Protein AF-A0A9Y6JI93-F1 (afdb_monomer)

Foldseek 3Di:
DDDDDDCVVVVVVVVVVVVVVPPDLPAKDKAALVLVVPADEDAALQVPQFDADPLVRDTDRDGDDPSVPQADPNNIHIWGQDVLQVRRTYDDDFFKDKDKDKDFPQLQCLQQVHHPVNLVVLQVQLVCFQQVVDPDDPCCVSSVQSQVQHGPPPPDPHGRMDMDMDMAWFDQARSDTGSNHHNNPSVVNRRVRRNVITHHPDDDDDDPLVSPPDPVVSVVSVVVVVVVCVVSDDDPDPCPPAPPDDDVQADRNRRGNYPPDDDDDDDDPDDDDDDDDPPDDDDD

Sequence (284 aa):
MLSFSTPTALYLSLLLLFLLCLSPALSCQTGTQSQCMSAPFVPGYDLAGEGFDVVTLKRKGAYVIDVKTYLTPRKTCTLCTNPHKGGQLQKVDLGGQFRRVTSTRTCLSSLNHLTSSQVHDCLSLGVKVGLGNVNLGPSFNLCASVLNNQGVSVMYASGLHGHYSEVVGGRGWTGEFSLTRNDSLGYQNWLKTLIDQPDVVCYSLRPLYELVQTSARNKGLKAAIEQYLKDNSISRSNTQSYCSSSGPNLDSNCCPKEIQKGTLRITMIQASGLKGDFLDKTDG

Mean predicted aligned error: 15.34 Å

Radius of gyration: 30.46 Å; Cα contacts (8 Å, |Δi|>4): 315; chains: 1; bounding box: 58×49×113 Å

Solvent-accessible surface area (backbone atoms only — not comparable to full-atom values): 17546 Å² total; per-residue (Å²): 134,85,82,76,78,67,71,61,62,62,50,50,50,52,50,48,53,51,48,61,70,55,55,66,83,67,57,58,43,81,33,52,50,69,53,51,72,67,40,58,78,36,62,60,54,71,60,54,42,45,39,69,39,82,89,79,74,41,76,66,89,42,72,81,44,82,62,82,74,61,61,46,100,84,43,31,27,72,35,23,45,34,75,88,60,86,52,42,57,28,46,84,92,65,28,60,39,78,50,74,51,74,50,67,43,61,54,62,31,46,62,63,77,39,51,74,63,57,51,50,52,36,51,55,49,16,51,36,19,8,60,56,77,42,81,92,57,89,73,45,73,82,30,44,43,68,51,70,31,50,59,95,79,60,91,56,104,59,50,39,53,53,73,51,55,44,61,40,40,41,54,91,51,74,64,77,66,45,40,80,43,73,39,26,65,46,57,58,54,19,59,63,34,25,75,74,34,24,24,84,65,76,84,84,88,74,68,75,38,78,76,42,84,51,65,71,60,19,53,52,46,44,52,51,52,56,48,53,53,58,77,68,52,82,80,79,73,83,71,73,75,68,55,82,71,77,52,97,50,47,48,87,84,62,28,56,69,57,82,98,74,78,87,84,83,84,75,90,87,81,88,80,91,88,79,84,69,95,84,63,86,87,87,132

Structure (mmCIF, N/CA/C/O backbone):
data_AF-A0A9Y6JI93-F1
#
_entry.id   AF-A0A9Y6JI93-F1
#
loop_
_atom_site.group_PDB
_atom_site.id
_atom_site.type_symbol
_atom_site.label_atom_id
_atom_site.label_alt_id
_atom_site.label_comp_id
_atom_site.label_asym_id
_atom_site.label_entity_id
_atom_site.label_seq_id
_atom_site.pdbx_PDB_ins_code
_atom_site.Cartn_x
_atom_site.Cartn_y
_atom_site.Cartn_z
_atom_site.occupancy
_atom_site.B_iso_or_equiv
_atom_site.auth_seq_id
_atom_site.auth_comp_id
_atom_site.auth_asym_id
_atom_site.auth_atom_id
_atom_site.pdbx_PDB_model_num
ATOM 1 N N . MET A 1 1 ? 37.159 -17.566 10.470 1.00 33.47 1 MET A N 1
ATOM 2 C CA . MET A 1 1 ? 36.352 -17.193 11.651 1.00 33.47 1 MET A CA 1
ATOM 3 C C . MET A 1 1 ? 35.358 -16.138 11.201 1.00 33.47 1 MET A C 1
ATOM 5 O O . MET A 1 1 ? 35.752 -15.005 10.975 1.00 33.47 1 MET A O 1
ATOM 9 N N . LEU A 1 2 ? 34.115 -16.537 10.932 1.00 26.06 2 LEU A N 1
ATOM 10 C CA . LEU A 1 2 ? 33.050 -15.611 10.546 1.00 26.06 2 LEU A CA 1
ATOM 11 C C . LEU A 1 2 ? 32.497 -14.999 11.834 1.00 26.06 2 LEU A C 1
ATOM 13 O O . LEU A 1 2 ? 31.906 -15.708 12.647 1.00 26.06 2 LEU A O 1
ATOM 17 N N . SER A 1 3 ? 32.753 -13.712 12.061 1.00 29.25 3 SER A N 1
ATOM 18 C CA . SER A 1 3 ? 32.155 -12.984 13.175 1.00 29.25 3 SER A CA 1
ATOM 19 C C . SER A 1 3 ? 30.673 -12.777 12.874 1.00 29.25 3 SER A C 1
ATOM 21 O O . SER A 1 3 ? 30.311 -11.950 12.037 1.00 29.25 3 SER A O 1
ATOM 23 N N . PHE A 1 4 ? 29.815 -13.538 13.544 1.00 34.94 4 PHE A N 1
ATOM 24 C CA . PHE A 1 4 ? 28.393 -13.237 13.613 1.00 34.94 4 PHE A CA 1
ATOM 25 C C . PHE A 1 4 ? 28.224 -11.918 14.371 1.00 34.94 4 PHE A C 1
ATOM 27 O O . PHE A 1 4 ? 28.390 -11.861 15.590 1.00 34.94 4 PHE A O 1
ATOM 34 N N . SER A 1 5 ? 27.939 -10.845 13.633 1.00 40.53 5 SER A N 1
ATOM 35 C CA . SER A 1 5 ? 27.476 -9.585 14.202 1.00 40.53 5 SER A CA 1
ATOM 36 C C . SER A 1 5 ? 26.241 -9.857 15.063 1.00 40.53 5 SER A C 1
ATOM 38 O O . SER A 1 5 ? 25.320 -10.572 14.673 1.00 40.53 5 SER A O 1
ATOM 40 N N . THR A 1 6 ? 26.285 -9.339 16.279 1.00 45.56 6 THR A N 1
ATOM 41 C CA . THR A 1 6 ? 25.415 -9.676 17.402 1.00 45.56 6 THR A CA 1
ATOM 42 C C . THR A 1 6 ? 23.918 -9.448 17.117 1.00 45.56 6 THR A C 1
ATOM 44 O O . THR A 1 6 ? 23.553 -8.412 16.558 1.00 45.56 6 THR A O 1
ATOM 47 N N . PRO A 1 7 ? 23.012 -10.325 17.598 1.00 54.94 7 PRO A N 1
ATOM 48 C CA . PRO A 1 7 ? 21.551 -10.169 17.472 1.00 54.94 7 PRO A CA 1
ATOM 49 C C . PRO A 1 7 ? 20.977 -8.987 18.280 1.00 54.94 7 PRO A C 1
ATOM 51 O O . PRO A 1 7 ? 19.782 -8.702 18.228 1.00 54.94 7 PRO A O 1
ATOM 54 N N . THR A 1 8 ? 21.826 -8.272 19.017 1.00 54.22 8 THR A N 1
ATOM 55 C CA . THR A 1 8 ? 21.467 -7.148 19.886 1.00 54.22 8 THR A CA 1
ATOM 56 C C . THR A 1 8 ? 20.912 -5.953 19.117 1.00 54.22 8 THR A C 1
ATOM 58 O O . THR A 1 8 ? 20.003 -5.305 19.619 1.00 54.22 8 THR A O 1
ATOM 61 N N . ALA A 1 9 ? 21.383 -5.686 17.893 1.00 54.84 9 ALA A N 1
ATOM 62 C CA . ALA A 1 9 ? 20.900 -4.563 17.082 1.00 54.84 9 ALA A CA 1
ATOM 63 C C . ALA A 1 9 ? 19.473 -4.787 16.548 1.00 54.84 9 ALA A C 1
ATOM 65 O O . ALA A 1 9 ? 18.676 -3.854 16.515 1.00 54.84 9 ALA A O 1
ATOM 66 N N . LEU A 1 10 ? 19.138 -6.032 16.186 1.00 55.38 10 LEU A N 1
ATOM 67 C CA . LEU A 1 10 ? 17.787 -6.447 15.783 1.00 55.38 10 LEU A CA 1
ATOM 68 C C . LEU A 1 10 ? 16.815 -6.442 16.965 1.00 55.38 10 LEU A C 1
ATOM 70 O O . LEU A 1 10 ? 15.655 -6.070 16.816 1.00 55.38 10 LEU A O 1
ATOM 74 N N . TYR A 1 11 ? 17.292 -6.826 18.150 1.00 56.91 11 TYR A N 1
ATOM 75 C CA . TYR A 1 11 ? 16.484 -6.775 19.363 1.00 56.91 11 TYR A CA 1
ATOM 76 C C . TYR A 1 11 ? 16.252 -5.332 19.816 1.00 56.91 11 TYR A C 1
ATOM 78 O O . TYR A 1 11 ? 15.122 -4.982 20.125 1.00 56.91 11 TYR A O 1
ATOM 86 N N . LEU A 1 12 ? 17.280 -4.470 19.785 1.00 57.16 12 LEU A N 1
ATOM 87 C CA . LEU A 1 12 ? 17.134 -3.041 20.079 1.00 57.16 12 LEU A CA 1
ATOM 88 C C . LEU A 1 12 ? 16.217 -2.340 19.079 1.00 57.16 12 LEU A C 1
ATOM 90 O O . LEU A 1 12 ? 15.464 -1.473 19.499 1.00 57.16 12 LEU A O 1
ATOM 94 N N . SER A 1 13 ? 16.258 -2.692 17.789 1.00 59.78 13 SER A N 1
ATOM 95 C CA . SER A 1 13 ? 15.383 -2.088 16.778 1.00 59.78 13 SER A CA 1
ATOM 96 C C . SER A 1 13 ? 13.932 -2.556 16.904 1.00 59.78 13 SER A C 1
ATOM 98 O O . SER A 1 13 ? 13.032 -1.726 16.793 1.00 59.78 13 SER A O 1
ATOM 100 N N . LEU A 1 14 ? 13.682 -3.836 17.223 1.00 55.00 14 LEU A N 1
ATOM 101 C CA . LEU A 1 14 ? 12.342 -4.318 17.585 1.00 55.00 14 LEU A CA 1
ATOM 102 C C . LEU A 1 14 ? 11.839 -3.677 18.883 1.00 55.00 14 LEU A C 1
ATOM 104 O O . LEU A 1 14 ? 10.674 -3.296 18.957 1.00 55.00 14 LEU A O 1
ATOM 108 N N . LEU A 1 15 ? 12.707 -3.537 19.890 1.00 54.12 15 LEU A N 1
ATOM 109 C CA . LEU A 1 15 ? 12.379 -2.878 21.151 1.00 54.12 15 LEU A CA 1
ATOM 110 C C . LEU A 1 15 ? 12.096 -1.390 20.920 1.00 54.12 15 LEU A C 1
ATOM 112 O O . LEU A 1 15 ? 11.148 -0.880 21.498 1.00 54.12 15 LEU A O 1
ATOM 116 N N . LEU A 1 16 ? 12.847 -0.714 20.039 1.00 53.56 16 LEU A N 1
ATOM 117 C CA . LEU A 1 16 ? 12.580 0.664 19.620 1.00 53.56 16 LEU A CA 1
ATOM 118 C C . LEU A 1 16 ? 11.257 0.776 18.858 1.00 53.56 16 LEU A C 1
ATOM 120 O O . LEU A 1 16 ? 10.521 1.711 19.123 1.00 53.56 16 LEU A O 1
ATOM 124 N N . LEU A 1 17 ? 10.919 -0.153 17.952 1.00 51.28 17 LEU A N 1
ATOM 125 C CA . LEU A 1 17 ? 9.615 -0.174 17.268 1.00 51.28 17 LEU A CA 1
ATOM 126 C C . LEU A 1 17 ? 8.457 -0.397 18.251 1.00 51.28 17 LEU A C 1
ATOM 128 O O . LEU A 1 17 ? 7.408 0.233 18.126 1.00 51.28 17 LEU A O 1
ATOM 132 N N . PHE A 1 18 ? 8.653 -1.273 19.240 1.00 47.97 18 PHE A N 1
ATOM 133 C CA . PHE A 1 18 ? 7.689 -1.515 20.310 1.00 47.97 18 PHE A CA 1
ATOM 134 C C . PHE A 1 18 ? 7.568 -0.285 21.224 1.00 47.97 18 PHE A C 1
ATOM 136 O O . PHE A 1 18 ? 6.459 0.133 21.530 1.00 47.97 18 PHE A O 1
ATOM 143 N N . LEU A 1 19 ? 8.686 0.361 21.573 1.00 47.97 19 LEU A N 1
ATOM 144 C CA . LEU A 1 19 ? 8.751 1.613 22.338 1.00 47.97 19 LEU A CA 1
ATOM 145 C C . LEU A 1 19 ? 8.168 2.812 21.570 1.00 47.97 19 LEU A C 1
ATOM 147 O O . LEU A 1 19 ? 7.550 3.672 22.184 1.00 47.97 19 LEU A O 1
ATOM 151 N N . LEU A 1 20 ? 8.294 2.846 20.241 1.00 48.94 20 LEU A N 1
ATOM 152 C CA . LEU A 1 20 ? 7.647 3.822 19.357 1.00 48.94 20 LEU A CA 1
ATOM 153 C C . LEU A 1 20 ? 6.129 3.583 19.282 1.00 48.94 20 LEU A C 1
ATOM 155 O O . LEU A 1 20 ? 5.377 4.550 19.203 1.00 48.94 20 LEU A O 1
ATOM 159 N N . CYS A 1 21 ? 5.664 2.330 19.391 1.00 46.22 21 CYS A N 1
ATOM 160 C CA . CYS A 1 21 ? 4.242 2.009 19.605 1.00 46.22 21 CYS A CA 1
ATOM 161 C C . CYS A 1 21 ? 3.766 2.281 21.044 1.00 46.22 21 CYS A C 1
ATOM 163 O O . CYS A 1 21 ? 2.572 2.431 21.268 1.00 46.22 21 CYS A O 1
ATOM 165 N N . LEU A 1 22 ? 4.687 2.344 22.006 1.00 45.50 22 LEU A N 1
ATOM 166 C CA . LEU A 1 22 ? 4.472 2.767 23.396 1.00 45.50 22 LEU A CA 1
ATOM 167 C C . LEU A 1 22 ? 4.746 4.264 23.589 1.00 45.50 22 LEU A C 1
ATOM 169 O O . LEU A 1 22 ? 4.874 4.724 24.728 1.00 45.50 22 LEU A O 1
ATOM 173 N N . SER A 1 23 ? 4.797 5.031 22.490 1.00 45.19 23 SER A N 1
ATOM 174 C CA . SER A 1 23 ? 4.627 6.475 22.576 1.00 45.19 23 SER A CA 1
ATOM 175 C C . SER A 1 23 ? 3.355 6.728 23.376 1.00 45.19 23 SER A C 1
ATOM 177 O O . SER A 1 23 ? 2.346 6.047 23.209 1.00 45.19 23 SER A O 1
ATOM 179 N N . PRO A 1 24 ? 3.466 7.601 24.358 1.00 43.97 24 PRO A N 1
ATOM 180 C CA . PRO A 1 24 ? 2.842 7.398 25.638 1.00 43.97 24 PRO A CA 1
ATOM 181 C C . PRO A 1 24 ? 1.321 7.456 25.561 1.00 43.97 24 PRO A C 1
ATOM 183 O O . PRO A 1 24 ? 0.760 8.336 24.916 1.00 43.97 24 PRO A O 1
ATOM 186 N N . ALA A 1 25 ? 0.681 6.666 26.417 1.00 48.19 25 ALA A N 1
ATOM 187 C CA . ALA A 1 25 ? -0.578 7.027 27.060 1.00 48.19 25 ALA A CA 1
ATOM 188 C C . ALA A 1 25 ? -0.429 8.330 27.897 1.00 48.19 25 ALA A C 1
ATOM 190 O O . ALA A 1 25 ? -0.783 8.379 29.078 1.00 48.19 25 ALA A O 1
ATOM 191 N N . LEU A 1 26 ? 0.179 9.381 27.335 1.00 51.34 26 LEU A N 1
ATOM 192 C CA . LEU A 1 26 ? 0.402 10.660 27.983 1.00 51.34 26 LEU A CA 1
ATOM 193 C C . LEU A 1 26 ? -0.965 11.333 28.027 1.00 51.34 26 LEU A C 1
ATOM 195 O O . LEU A 1 26 ? -1.528 11.709 27.004 1.00 51.34 26 LEU A O 1
ATOM 199 N N . SER A 1 27 ? -1.470 11.446 29.256 1.00 63.59 27 SER A N 1
ATOM 200 C CA . SER A 1 27 ? -2.724 12.094 29.647 1.00 63.59 27 SER A CA 1
ATOM 201 C C . SER A 1 27 ? -3.992 11.234 29.600 1.00 63.59 27 SER A C 1
ATOM 203 O O . SER A 1 27 ? -5.087 11.782 29.491 1.00 63.59 27 SER A O 1
ATOM 205 N N . CYS A 1 28 ? -3.885 9.912 29.768 1.00 69.56 28 CYS A N 1
ATOM 206 C CA . CYS A 1 28 ? -5.039 9.110 30.185 1.00 69.56 28 CYS A CA 1
ATOM 207 C C . CYS A 1 28 ? -5.282 9.235 31.701 1.00 69.56 28 CYS A C 1
ATOM 209 O O . CYS A 1 28 ? -4.382 9.022 32.508 1.00 69.56 28 CYS A O 1
ATOM 211 N N . GLN A 1 29 ? -6.510 9.558 32.096 1.00 77.75 29 GLN A N 1
ATOM 212 C CA . GLN A 1 29 ? -6.957 9.748 33.473 1.00 77.75 29 GLN A CA 1
ATOM 213 C C . GLN A 1 29 ? -8.273 9.011 33.740 1.00 77.75 29 GLN A C 1
ATOM 215 O O . GLN A 1 29 ? -9.012 8.662 32.818 1.00 77.75 29 GLN A O 1
ATOM 220 N N . THR A 1 30 ? -8.586 8.779 35.015 1.00 81.44 30 THR A N 1
ATOM 221 C CA . THR A 1 30 ? -9.889 8.221 35.407 1.00 81.44 30 THR A CA 1
ATOM 222 C C . THR A 1 30 ? -10.921 9.345 35.476 1.00 81.44 30 THR A C 1
ATOM 224 O O . THR A 1 30 ? -10.789 10.251 36.293 1.00 81.44 30 THR A O 1
ATOM 227 N N . GLY A 1 31 ? -11.942 9.289 34.623 1.00 79.31 31 GLY A N 1
ATOM 228 C CA . GLY A 1 31 ? -13.058 10.232 34.604 1.00 79.31 31 GLY A CA 1
ATOM 229 C C . GLY A 1 31 ? -14.184 9.850 35.567 1.00 79.31 31 GLY A C 1
ATOM 230 O O . GLY A 1 31 ? -14.421 8.669 35.848 1.00 79.31 31 GLY A O 1
ATOM 231 N N . THR A 1 32 ? -14.911 10.857 36.050 1.00 86.50 32 THR A N 1
ATOM 232 C CA . THR A 1 32 ? -16.164 10.681 36.799 1.00 86.50 32 THR A CA 1
ATOM 233 C C . THR A 1 32 ? -17.302 10.244 35.876 1.00 86.50 32 THR A C 1
ATOM 235 O O . THR A 1 32 ? -17.221 10.400 34.658 1.00 86.50 32 THR A O 1
ATOM 238 N N . GLN A 1 33 ? -18.409 9.746 36.436 1.00 85.38 33 GLN A N 1
ATOM 239 C CA . GLN A 1 33 ? -19.557 9.307 35.636 1.00 85.38 33 GLN A CA 1
ATOM 240 C C . GLN A 1 33 ? -20.056 10.394 34.667 1.00 85.38 33 GLN A C 1
ATOM 242 O O . GLN A 1 33 ? -20.305 10.101 33.501 1.00 85.38 33 GLN A O 1
ATOM 247 N N . SER A 1 34 ? -20.161 11.652 35.109 1.00 84.56 34 SER A N 1
ATOM 248 C CA . SER A 1 34 ? -20.614 12.760 34.256 1.00 84.56 34 SER A CA 1
ATOM 249 C C . SER A 1 34 ? -19.633 13.054 33.119 1.00 84.56 34 SER A C 1
ATOM 251 O O . SER A 1 34 ? -20.054 13.240 31.978 1.00 84.56 34 SER A O 1
ATOM 253 N N . GLN A 1 35 ? -18.328 13.016 33.396 1.00 81.31 35 GLN A N 1
ATOM 254 C CA . GLN A 1 35 ? -17.290 13.160 32.373 1.00 81.31 35 GLN A CA 1
ATOM 255 C C . GLN A 1 35 ? -17.333 12.001 31.369 1.00 81.31 35 GLN A C 1
ATOM 257 O O . GLN A 1 35 ? -17.215 12.222 30.170 1.00 81.31 35 GLN A O 1
ATOM 262 N N . CYS A 1 36 ? -17.571 10.777 31.837 1.00 75.12 36 CYS A N 1
ATOM 263 C CA . CYS A 1 36 ? -17.655 9.582 30.999 1.00 75.12 36 CYS A CA 1
ATOM 264 C C . CYS A 1 36 ? -18.869 9.561 30.067 1.00 75.12 36 CYS A C 1
ATOM 266 O O . CYS A 1 36 ? -18.763 9.022 28.963 1.00 75.12 36 CYS A O 1
ATOM 268 N N . MET A 1 37 ? -19.995 10.124 30.518 1.00 77.94 37 MET A N 1
ATOM 269 C CA . MET A 1 37 ? -21.228 10.276 29.735 1.00 77.94 37 MET A CA 1
ATOM 270 C C . MET A 1 37 ? -21.140 11.436 28.734 1.00 77.94 37 MET A C 1
ATOM 272 O O . MET A 1 37 ? -21.749 11.365 27.674 1.00 77.94 37 MET A O 1
ATOM 276 N N . SER A 1 38 ? -20.392 12.492 29.070 1.00 80.25 38 SER A N 1
ATOM 277 C CA . SER A 1 38 ? -20.191 13.668 28.211 1.00 80.25 38 SER A CA 1
ATOM 278 C C . SER A 1 38 ? -19.114 13.447 27.143 1.00 80.25 38 SER A C 1
ATOM 280 O O . SER A 1 38 ? -19.236 13.930 26.018 1.00 80.25 38 SER A O 1
ATOM 282 N N . ALA A 1 39 ? -18.057 12.696 27.469 1.00 71.12 39 ALA A N 1
ATOM 283 C CA . ALA A 1 39 ? -16.971 12.422 26.541 1.00 71.12 39 ALA A CA 1
ATOM 284 C C . ALA A 1 39 ? -17.458 11.531 25.383 1.00 71.12 39 ALA A C 1
ATOM 286 O O . ALA A 1 39 ? -17.854 10.379 25.632 1.00 71.12 39 ALA A O 1
ATOM 287 N N . PRO A 1 40 ? -17.399 12.014 24.126 1.00 66.56 40 PRO A N 1
ATOM 288 C CA . PRO A 1 40 ? -17.799 11.215 22.983 1.00 66.56 40 PRO A CA 1
ATOM 289 C C . PRO A 1 40 ? -16.907 9.977 22.890 1.00 66.56 40 PRO A C 1
ATOM 291 O O . PRO A 1 40 ? -15.725 10.001 23.252 1.00 66.56 40 PRO A O 1
ATOM 294 N N . PHE A 1 41 ? -17.469 8.876 22.397 1.00 60.09 41 PHE A N 1
ATOM 295 C CA . PHE A 1 41 ? -16.617 7.808 21.900 1.00 60.09 41 PHE A CA 1
ATOM 296 C C . PHE A 1 41 ? -15.752 8.364 20.775 1.00 60.09 41 PHE A C 1
ATOM 298 O O . PHE A 1 41 ? -16.200 9.203 19.989 1.00 60.09 41 PHE A O 1
ATOM 305 N N . VAL A 1 42 ? -14.509 7.905 20.703 1.00 56.59 42 VAL A N 1
ATOM 306 C CA . VAL A 1 42 ? -13.708 8.195 19.522 1.00 56.59 42 VAL A CA 1
ATOM 307 C C . VAL A 1 42 ? -14.371 7.597 18.286 1.00 56.59 42 VAL A C 1
ATOM 309 O O . VAL A 1 42 ? -14.977 6.524 18.379 1.00 56.59 42 VAL A O 1
ATOM 312 N N . PRO A 1 43 ? -14.272 8.247 17.121 1.00 54.69 43 PRO A N 1
ATOM 313 C CA . PRO A 1 43 ? -14.702 7.606 15.887 1.00 54.69 43 PRO A CA 1
ATOM 314 C C . PRO A 1 43 ? -13.915 6.296 15.693 1.00 54.69 43 PRO A C 1
ATOM 316 O O . PRO A 1 43 ? -12.698 6.315 15.784 1.00 54.69 43 PRO A O 1
ATOM 319 N N . GLY A 1 44 ? -14.581 5.158 15.481 1.00 55.53 44 GLY A N 1
ATOM 320 C CA . GLY A 1 44 ? -13.916 3.848 15.371 1.00 55.53 44 GLY A CA 1
ATOM 321 C C . GLY A 1 44 ? -13.672 3.110 16.698 1.00 55.53 44 GLY A C 1
ATOM 322 O O . GLY A 1 44 ? -12.948 2.118 16.724 1.00 55.53 44 GLY A O 1
ATOM 323 N N . TYR A 1 45 ? -14.270 3.552 17.812 1.00 57.94 45 TYR A N 1
ATOM 324 C CA . TYR A 1 45 ? -14.207 2.845 19.106 1.00 57.94 45 TYR A CA 1
ATOM 325 C C . TYR A 1 45 ? -14.727 1.397 19.059 1.00 57.94 45 TYR A C 1
ATOM 327 O O . TYR A 1 45 ? -14.351 0.570 19.887 1.00 57.94 45 TYR A O 1
ATOM 335 N N . ASP A 1 46 ? -15.610 1.104 18.108 1.00 60.34 46 ASP A N 1
ATOM 336 C CA . ASP A 1 46 ? -16.198 -0.204 17.865 1.00 60.34 46 ASP A CA 1
ATOM 337 C C . ASP A 1 46 ? -15.237 -1.165 17.158 1.00 60.34 46 ASP A C 1
ATOM 339 O O . ASP A 1 46 ? -15.467 -2.366 17.169 1.00 60.34 46 ASP A O 1
ATOM 343 N N . LEU A 1 47 ? -14.123 -0.675 16.608 1.00 62.03 47 LEU A N 1
ATOM 344 C CA . LEU A 1 47 ? -13.136 -1.491 15.894 1.00 62.03 47 LEU A CA 1
ATOM 345 C C . LEU A 1 47 ? -12.327 -2.404 16.829 1.00 62.03 47 LEU A C 1
ATOM 347 O O . LEU A 1 47 ? -11.777 -3.416 16.389 1.00 62.03 47 LEU A O 1
ATOM 351 N N . ALA A 1 48 ? -12.249 -2.076 18.121 1.00 61.81 48 ALA A N 1
ATOM 352 C CA . ALA A 1 48 ? -11.691 -2.976 19.119 1.00 61.81 48 ALA A CA 1
ATOM 353 C C . ALA A 1 48 ? -12.659 -4.146 19.359 1.00 61.81 48 ALA A C 1
ATOM 355 O O . ALA A 1 48 ? -13.838 -3.956 19.637 1.00 61.81 48 ALA A O 1
ATOM 356 N N . GLY A 1 49 ? -12.157 -5.378 19.252 1.00 66.62 49 GLY A N 1
ATOM 357 C CA . GLY A 1 49 ? -12.989 -6.576 19.393 1.00 66.62 49 GLY A CA 1
ATOM 358 C C . GLY A 1 49 ? -13.635 -7.072 18.104 1.00 66.62 49 GLY A C 1
ATOM 359 O O . GLY A 1 49 ? -14.316 -8.096 18.148 1.00 66.62 49 GLY A O 1
ATOM 360 N N . GLU A 1 50 ? -13.410 -6.404 16.972 1.00 79.62 50 GLU A N 1
ATOM 361 C CA . GLU A 1 50 ? -13.787 -6.924 15.661 1.00 79.62 50 GLU A CA 1
ATOM 362 C C . GLU A 1 50 ? -12.908 -8.128 15.278 1.00 79.62 50 GLU A C 1
ATOM 364 O O . GLU A 1 50 ? -11.683 -8.109 15.416 1.00 79.62 50 GLU A O 1
ATOM 369 N N . GLY A 1 51 ? -13.527 -9.198 14.782 1.00 80.31 51 GLY A N 1
ATOM 370 C CA . GLY A 1 51 ? -12.833 -10.376 14.283 1.00 80.31 51 GLY A CA 1
ATOM 371 C C . GLY A 1 51 ? -12.010 -10.058 13.035 1.00 80.31 51 GLY A C 1
ATOM 372 O O . GLY A 1 51 ? -12.485 -9.392 12.116 1.00 80.31 51 GLY A O 1
ATOM 373 N N . PHE A 1 52 ? -10.791 -10.588 12.974 1.00 83.31 52 PHE A N 1
ATOM 374 C CA . PHE A 1 52 ? -9.864 -10.399 11.860 1.00 83.31 52 PHE A CA 1
ATOM 375 C C . PHE A 1 52 ? -9.407 -11.750 11.309 1.00 83.31 52 PHE A C 1
ATOM 377 O O . PHE A 1 52 ? -9.051 -12.655 12.063 1.00 83.31 52 PHE A O 1
ATOM 384 N N . ASP A 1 53 ? -9.404 -11.883 9.988 1.00 86.19 53 ASP A N 1
ATOM 385 C CA . ASP A 1 53 ? -8.911 -13.061 9.288 1.00 86.19 53 ASP A CA 1
ATOM 386 C C . ASP A 1 53 ? -7.472 -12.848 8.829 1.00 86.19 53 ASP A C 1
ATOM 388 O O . ASP A 1 53 ? -7.209 -12.104 7.886 1.00 86.19 53 ASP A O 1
ATOM 392 N N . VAL A 1 54 ? -6.536 -13.533 9.480 1.00 84.31 54 VAL A N 1
ATOM 393 C CA . VAL A 1 54 ? -5.102 -13.424 9.180 1.00 84.31 54 VAL A CA 1
ATOM 394 C C . VAL A 1 54 ? -4.707 -14.032 7.833 1.00 84.31 54 VAL A C 1
ATOM 396 O O . VAL A 1 54 ? -3.663 -13.667 7.304 1.00 84.31 54 VAL A O 1
ATOM 399 N N . VAL A 1 55 ? -5.520 -14.926 7.260 1.00 83.62 55 VAL A N 1
ATOM 400 C CA . VAL A 1 55 ? -5.245 -15.530 5.945 1.00 83.62 55 VAL A CA 1
ATOM 401 C C . VAL A 1 55 ? -5.547 -14.531 4.835 1.00 83.62 55 VAL A C 1
ATOM 403 O O . VAL A 1 55 ? -4.769 -14.373 3.899 1.00 83.62 55 VAL A O 1
ATOM 406 N N . THR A 1 56 ? -6.681 -13.838 4.944 1.00 81.62 56 THR A N 1
ATOM 407 C CA . THR A 1 56 ? -7.133 -12.880 3.924 1.00 81.62 56 THR A CA 1
ATOM 408 C C . THR A 1 56 ? -6.724 -11.439 4.223 1.00 81.62 56 THR A C 1
ATOM 410 O O . THR A 1 56 ? -6.888 -10.580 3.359 1.00 81.62 56 THR A O 1
ATOM 413 N N . LEU A 1 57 ? -6.190 -11.181 5.423 1.00 73.88 57 LEU A N 1
ATOM 414 C CA . LEU A 1 57 ? -5.884 -9.855 5.969 1.00 73.88 57 LEU A CA 1
ATOM 415 C C . LEU A 1 57 ? -7.100 -8.917 5.961 1.00 73.88 57 LEU A C 1
ATOM 417 O O . LEU A 1 57 ? -6.978 -7.720 5.710 1.00 73.88 57 LEU A O 1
ATOM 421 N N . LYS A 1 58 ? -8.290 -9.471 6.219 1.00 78.12 58 LYS A N 1
ATOM 422 C CA . LYS A 1 58 ? -9.557 -8.733 6.208 1.00 78.12 58 LYS A CA 1
ATOM 423 C C . LYS A 1 58 ? -10.281 -8.837 7.539 1.00 78.12 58 LYS A C 1
ATOM 425 O O . LYS A 1 58 ? -10.309 -9.885 8.185 1.00 78.12 58 LYS A O 1
ATOM 430 N N . ARG A 1 59 ? -10.947 -7.746 7.899 1.00 77.31 59 ARG A N 1
ATOM 431 C CA . ARG A 1 59 ? -11.916 -7.698 8.993 1.00 77.31 59 ARG A CA 1
ATOM 432 C C . ARG A 1 59 ? -13.156 -8.535 8.645 1.00 77.31 59 ARG A C 1
ATOM 434 O O . ARG A 1 59 ? -13.545 -8.619 7.480 1.00 77.31 59 ARG A O 1
ATOM 441 N N . LYS A 1 60 ? -13.758 -9.183 9.645 1.00 83.81 60 LYS A N 1
ATOM 442 C CA . LYS A 1 60 ? -14.926 -10.068 9.491 1.00 83.81 60 LYS A CA 1
ATOM 443 C C . LYS A 1 60 ? -16.265 -9.386 9.795 1.00 83.81 60 LYS A C 1
ATOM 445 O O . LYS A 1 60 ? -17.291 -10.007 9.537 1.00 83.81 60 LYS A O 1
ATOM 450 N N . GLY A 1 61 ? -16.287 -8.171 10.357 1.00 76.94 61 GLY A N 1
ATOM 451 C CA . GLY A 1 61 ? -17.531 -7.487 10.741 1.00 76.94 61 GLY A CA 1
ATOM 452 C C . GLY A 1 61 ? -18.301 -8.157 11.889 1.00 76.94 61 GLY A C 1
ATOM 453 O O . GLY A 1 61 ? -19.486 -7.893 12.074 1.00 76.94 61 GLY A O 1
ATOM 454 N N . ALA A 1 62 ? -17.653 -9.051 12.645 1.00 79.00 62 ALA A N 1
ATOM 455 C CA . ALA A 1 62 ? -18.226 -9.731 13.805 1.00 79.00 62 ALA A CA 1
ATOM 456 C C . ALA A 1 62 ? -17.469 -9.313 15.069 1.00 79.00 62 ALA A C 1
ATOM 458 O O . ALA A 1 62 ? -16.248 -9.441 15.111 1.00 79.00 62 ALA A O 1
ATOM 459 N N . TYR A 1 63 ? -18.176 -8.846 16.097 1.00 77.44 63 TYR A N 1
ATOM 460 C CA . TYR A 1 63 ? -17.569 -8.296 17.312 1.00 77.44 63 TYR A CA 1
ATOM 461 C C . TYR A 1 63 ? -17.664 -9.300 18.460 1.00 77.44 63 TYR A C 1
ATOM 463 O O . TYR A 1 63 ? -18.755 -9.727 18.833 1.00 77.44 63 TYR A O 1
ATOM 471 N N . VAL A 1 64 ? -16.514 -9.696 19.001 1.00 71.56 64 VAL A N 1
ATOM 472 C CA . VAL A 1 64 ? -16.392 -10.744 20.032 1.00 71.56 64 VAL A CA 1
ATOM 473 C C . VAL A 1 64 ? -16.035 -10.191 21.413 1.00 71.56 64 VAL A C 1
ATOM 475 O O . VAL A 1 64 ? -16.043 -10.936 22.390 1.00 71.56 64 VAL A O 1
ATOM 478 N N . ILE A 1 65 ? -15.750 -8.889 21.505 1.00 67.62 65 ILE A N 1
ATOM 479 C CA . ILE A 1 65 ? -15.512 -8.167 22.759 1.00 67.62 65 ILE A CA 1
ATOM 480 C C . ILE A 1 65 ? -16.549 -7.050 22.863 1.00 67.62 65 ILE A C 1
ATOM 482 O O . ILE A 1 65 ? -16.737 -6.280 21.922 1.00 67.62 65 ILE A O 1
ATOM 486 N N . ASP A 1 66 ? -17.216 -6.958 24.013 1.00 65.56 66 ASP A N 1
ATOM 487 C CA . ASP A 1 66 ? -18.111 -5.842 24.302 1.00 65.56 66 ASP A CA 1
ATOM 488 C C . ASP A 1 66 ? -17.304 -4.584 24.647 1.00 65.56 66 ASP A C 1
ATOM 490 O O . ASP A 1 66 ? -16.793 -4.427 25.755 1.00 65.56 66 ASP A O 1
ATOM 494 N N . VAL A 1 67 ? -17.210 -3.679 23.676 1.00 64.38 67 VAL A N 1
ATOM 495 C CA . VAL A 1 67 ? -16.588 -2.354 23.822 1.00 64.38 67 VAL A CA 1
ATOM 496 C C . VAL A 1 67 ? -17.598 -1.246 24.127 1.00 64.38 67 VAL A C 1
ATOM 498 O O . VAL A 1 67 ? -17.224 -0.085 24.293 1.00 64.38 67 VAL A O 1
ATOM 501 N N . LYS A 1 68 ? -18.890 -1.586 24.230 1.00 62.91 68 LYS A N 1
ATOM 502 C CA . LYS A 1 68 ? -19.962 -0.646 24.585 1.00 62.91 68 LYS A CA 1
ATOM 503 C C . LYS A 1 68 ? -20.114 -0.499 26.097 1.00 62.91 68 LYS A C 1
ATOM 505 O O . LYS A 1 68 ? -20.640 0.516 26.546 1.00 62.91 68 LYS A O 1
ATOM 510 N N . THR A 1 69 ? -19.613 -1.446 26.889 1.00 67.56 69 THR A N 1
ATOM 511 C CA . THR A 1 69 ? -19.565 -1.339 28.354 1.00 67.56 69 THR A CA 1
ATOM 512 C C . THR A 1 69 ? -18.296 -0.603 28.803 1.00 67.56 69 THR A C 1
ATOM 514 O O . THR A 1 69 ? -17.270 -1.204 29.102 1.00 67.56 69 THR A O 1
ATOM 517 N N . TYR A 1 70 ? -18.359 0.732 28.843 1.00 61.12 70 TYR A N 1
ATOM 518 C CA . TYR A 1 70 ? -17.216 1.607 29.174 1.00 61.12 70 TYR A CA 1
ATOM 519 C C . TYR A 1 70 ? -17.172 2.075 30.636 1.00 61.12 70 TYR A C 1
ATOM 521 O O . TYR A 1 70 ? -16.202 2.715 31.048 1.00 61.12 70 TYR A O 1
ATOM 529 N N . LEU A 1 71 ? -18.228 1.817 31.411 1.00 69.56 71 LEU A N 1
ATOM 530 C CA . LEU A 1 71 ? -18.289 2.172 32.826 1.00 69.56 71 LEU A CA 1
ATOM 531 C C . LEU A 1 71 ? -17.818 0.996 33.680 1.00 69.56 71 LEU A C 1
ATOM 533 O O . LEU A 1 71 ? -18.298 -0.126 33.540 1.00 69.56 71 LEU A O 1
ATOM 537 N N . THR A 1 72 ? -16.917 1.272 34.619 1.00 71.44 72 THR A N 1
ATOM 538 C CA . THR A 1 72 ? -16.575 0.323 35.683 1.00 71.44 72 THR A CA 1
ATOM 539 C C . THR A 1 72 ? -17.770 0.128 36.631 1.00 71.44 72 THR A C 1
ATOM 541 O O . THR A 1 72 ? -18.661 0.982 36.684 1.00 71.44 72 THR A O 1
ATOM 544 N N . PRO A 1 73 ? -17.776 -0.912 37.488 1.00 80.81 73 PRO A N 1
ATOM 545 C CA . PRO A 1 73 ? -18.777 -1.045 38.554 1.00 80.81 73 PRO A CA 1
ATOM 546 C C . PRO A 1 73 ? -18.852 0.172 39.496 1.00 80.81 73 PRO A C 1
ATOM 548 O O . PRO A 1 73 ? -19.878 0.410 40.127 1.00 80.81 73 PRO A O 1
ATOM 551 N N . ARG A 1 74 ? -17.780 0.979 39.566 1.00 83.00 74 ARG A N 1
ATOM 552 C CA . ARG A 1 74 ? -17.711 2.240 40.327 1.00 83.00 74 ARG A CA 1
ATOM 553 C C . ARG A 1 74 ? -18.219 3.457 39.542 1.00 83.00 74 ARG A C 1
ATOM 555 O O . ARG A 1 74 ? -18.104 4.577 40.028 1.00 83.00 74 ARG A O 1
ATOM 562 N N . LYS A 1 75 ? -18.779 3.248 38.345 1.00 82.38 75 LYS A N 1
ATOM 563 C CA . LYS A 1 75 ? -19.285 4.282 37.427 1.00 82.38 75 LYS A CA 1
ATOM 564 C C . LYS A 1 75 ? -18.210 5.266 36.938 1.00 82.38 75 LYS A C 1
ATOM 566 O O . LYS A 1 75 ? -18.508 6.424 36.665 1.00 82.38 75 LYS A O 1
ATOM 571 N N . THR A 1 76 ? -16.968 4.807 36.813 1.00 81.50 76 THR A N 1
ATOM 572 C CA . THR A 1 76 ? -15.840 5.578 36.252 1.00 81.50 76 THR A CA 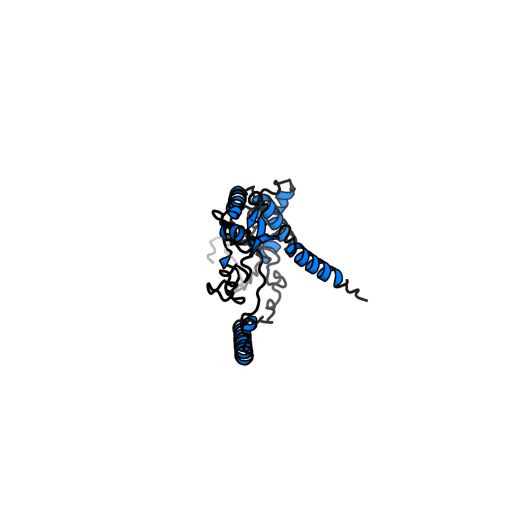1
ATOM 573 C C . THR A 1 76 ? -15.407 5.011 34.897 1.00 81.50 76 THR A C 1
ATOM 575 O O . THR A 1 76 ? -15.813 3.906 34.542 1.00 81.50 76 THR A O 1
ATOM 578 N N . CYS A 1 77 ? -14.585 5.735 34.136 1.00 74.31 77 CYS A N 1
ATOM 579 C CA . CYS A 1 77 ? -13.997 5.273 32.870 1.00 74.31 77 CYS A CA 1
ATOM 580 C C . CYS A 1 77 ? -12.598 5.874 32.661 1.00 74.31 77 CYS A C 1
ATOM 582 O O . CYS A 1 77 ? -12.223 6.818 33.355 1.00 74.31 77 CYS A O 1
ATOM 584 N N . THR A 1 78 ? -11.840 5.367 31.690 1.00 72.19 78 THR A N 1
ATOM 585 C CA . THR A 1 78 ? -10.557 5.959 31.276 1.00 72.19 78 THR A CA 1
ATOM 586 C C . THR A 1 78 ? -10.780 6.973 30.154 1.00 72.19 78 THR A C 1
ATOM 588 O O . THR A 1 78 ? -11.441 6.664 29.166 1.00 72.19 78 THR A O 1
ATOM 591 N N . LEU A 1 79 ? -10.229 8.177 30.305 1.00 72.25 79 LEU A N 1
ATOM 592 C CA . LEU A 1 79 ? -10.290 9.280 29.344 1.00 72.25 79 LEU A CA 1
ATOM 593 C C . LEU A 1 79 ? -8.875 9.761 29.032 1.00 72.25 79 LEU A C 1
ATOM 595 O O . LEU A 1 79 ? -8.134 10.052 29.956 1.00 72.25 79 LEU A O 1
ATOM 599 N N . CYS A 1 80 ? -8.522 9.893 27.766 1.00 70.62 80 CYS A N 1
ATOM 600 C CA . CYS A 1 80 ? -7.211 10.293 27.263 1.00 70.62 80 CYS A CA 1
ATOM 601 C C . CYS A 1 80 ? -7.294 11.628 26.528 1.00 70.62 80 CYS A C 1
ATOM 603 O O . CYS A 1 80 ? -8.181 11.840 25.712 1.00 70.62 80 CYS A O 1
ATOM 605 N N . THR A 1 81 ? -6.391 12.557 26.801 1.00 70.06 81 THR A N 1
ATOM 606 C CA . THR A 1 81 ? -6.352 13.835 26.077 1.00 70.06 81 THR A CA 1
ATOM 607 C C . THR A 1 81 ? -5.895 13.613 24.635 1.00 70.06 81 THR A C 1
ATOM 609 O O . THR A 1 81 ? -4.816 13.074 24.434 1.00 70.06 81 THR A O 1
ATOM 612 N N . ASN A 1 82 ? -6.671 14.058 23.639 1.00 64.75 82 ASN A N 1
ATOM 613 C CA . ASN A 1 82 ? -6.270 14.058 22.230 1.00 64.75 82 ASN A CA 1
ATOM 614 C C . ASN A 1 82 ? -5.628 15.414 21.850 1.00 64.75 82 ASN A C 1
ATOM 616 O O . ASN A 1 82 ? -6.349 16.407 21.678 1.00 64.75 82 ASN A O 1
ATOM 620 N N . PRO A 1 83 ? -4.296 15.487 21.655 1.00 65.62 83 PRO A N 1
ATOM 621 C CA . PRO A 1 83 ? -3.608 16.727 21.287 1.00 65.62 83 PRO A CA 1
ATOM 622 C C . PRO A 1 83 ? -3.993 17.238 19.891 1.00 65.62 83 PRO A C 1
ATOM 624 O O . PRO A 1 83 ? -3.973 18.440 19.642 1.00 65.62 83 PRO A O 1
ATOM 627 N N . HIS A 1 84 ? -4.399 16.340 18.990 1.00 63.38 84 HIS A N 1
ATOM 628 C CA . HIS A 1 84 ? -4.768 16.647 17.606 1.00 63.38 84 HIS A CA 1
ATOM 629 C C . HIS A 1 84 ? -6.183 17.226 17.462 1.00 63.38 84 HIS A C 1
ATOM 631 O O . HIS A 1 84 ? -6.553 17.677 16.380 1.00 63.38 84 HIS A O 1
ATOM 637 N N . LYS A 1 85 ? -6.963 17.268 18.551 1.00 66.56 85 LYS A N 1
ATOM 638 C CA . LYS A 1 85 ? -8.286 17.907 18.611 1.00 66.56 85 LYS A CA 1
ATOM 639 C C . LYS A 1 85 ? -8.376 18.914 19.759 1.00 66.56 85 LYS A C 1
ATOM 641 O O . LYS A 1 85 ? -9.299 18.880 20.568 1.00 66.56 85 LYS A O 1
ATOM 646 N N . GLY A 1 86 ? -7.368 19.782 19.868 1.00 66.69 86 GLY A N 1
ATOM 647 C CA . GLY A 1 86 ? -7.348 20.872 20.850 1.00 66.69 86 GLY A CA 1
ATOM 648 C C . GLY A 1 86 ? -7.349 20.409 22.312 1.00 66.69 86 GLY A C 1
ATOM 649 O O . GLY A 1 86 ? -7.839 21.131 23.173 1.00 66.69 86 GLY A O 1
ATOM 650 N N . GLY A 1 87 ? -6.851 19.200 22.599 1.00 67.38 87 GLY A N 1
ATOM 651 C CA . GLY A 1 87 ? -6.821 18.642 23.953 1.00 67.38 87 GLY A CA 1
ATOM 652 C C . GLY A 1 87 ? -8.146 18.033 24.423 1.00 67.38 87 GLY A C 1
ATOM 653 O O . GLY A 1 87 ? -8.348 17.864 25.625 1.00 67.38 87 GLY A O 1
ATOM 654 N N . GLN A 1 88 ? -9.074 17.706 23.517 1.00 69.31 88 GLN A N 1
ATOM 655 C CA . GLN A 1 88 ? -10.332 17.058 23.892 1.00 69.31 88 GLN A CA 1
ATOM 656 C C . GLN A 1 88 ? -10.081 15.676 24.520 1.00 69.31 88 GLN A C 1
ATOM 658 O O . GLN A 1 88 ? -9.347 14.865 23.962 1.00 69.31 88 GLN A O 1
ATOM 663 N N . LEU A 1 89 ? -10.732 15.379 25.649 1.00 63.78 89 LEU A N 1
ATOM 664 C CA . LEU A 1 89 ? -10.706 14.042 26.250 1.00 63.78 89 LEU A CA 1
ATOM 665 C C . LEU A 1 89 ? -11.469 13.034 25.374 1.00 63.78 89 LEU A C 1
ATOM 667 O O . LEU A 1 89 ? -12.633 13.238 25.030 1.00 63.78 89 LEU A O 1
ATOM 671 N N . GLN A 1 90 ? -10.801 11.940 25.041 1.00 62.75 90 GLN A N 1
ATOM 672 C CA . GLN A 1 90 ? -11.185 10.893 24.105 1.00 62.75 90 GLN A CA 1
ATOM 673 C C . GLN A 1 90 ? -10.720 9.524 24.619 1.00 62.75 90 GLN A C 1
ATOM 675 O O . GLN A 1 90 ? -9.879 9.428 25.498 1.00 62.75 90 GLN A O 1
ATOM 680 N N . LYS A 1 91 ? -11.287 8.430 24.128 1.00 55.62 91 LYS A N 1
ATOM 681 C CA . LYS A 1 91 ? -10.965 7.065 24.576 1.00 55.62 91 LYS A CA 1
ATOM 682 C C . LYS A 1 91 ? -10.122 6.409 23.460 1.00 55.62 91 LYS A C 1
ATOM 684 O O . LYS A 1 91 ? -10.666 6.329 22.382 1.00 55.62 91 LYS A O 1
ATOM 689 N N . VAL A 1 92 ? -8.881 5.945 23.702 1.00 54.22 92 VAL A N 1
ATOM 690 C CA . VAL A 1 92 ? -7.910 5.277 22.764 1.00 54.22 92 VAL A CA 1
ATOM 691 C C . VAL A 1 92 ? -7.277 6.087 21.604 1.00 54.22 92 VAL A C 1
ATOM 693 O O . VAL A 1 92 ? -7.824 7.090 21.156 1.00 54.22 92 VAL A O 1
ATOM 696 N N . ASP A 1 93 ? -6.098 5.626 21.142 1.00 49.12 93 ASP A N 1
ATOM 697 C CA . ASP A 1 93 ? -5.305 6.173 20.023 1.00 49.12 93 ASP A CA 1
ATOM 698 C C . ASP A 1 93 ? -5.795 5.659 18.660 1.00 49.12 93 ASP A C 1
ATOM 700 O O . ASP A 1 93 ? -5.863 4.452 18.416 1.00 49.12 93 ASP A O 1
ATOM 704 N N . LEU A 1 94 ? -6.109 6.578 17.748 1.00 59.69 94 LEU A N 1
ATOM 705 C CA . LEU A 1 94 ? -6.582 6.295 16.392 1.00 59.69 94 LEU A CA 1
ATOM 706 C C . LEU A 1 94 ? -5.977 7.299 15.405 1.00 59.69 94 LEU A C 1
ATOM 708 O O . LEU A 1 94 ? -5.530 8.375 15.802 1.00 59.69 94 LEU A O 1
ATOM 712 N N . GLY A 1 95 ? -5.983 6.978 14.112 1.00 67.44 95 GLY A N 1
ATOM 713 C CA . GLY A 1 95 ? -5.403 7.865 13.106 1.00 67.44 95 GLY A CA 1
ATOM 714 C C . GLY A 1 95 ? -5.724 7.454 11.678 1.00 67.44 95 GLY A C 1
ATOM 715 O O . GLY A 1 95 ? -6.790 6.929 11.393 1.00 67.44 95 GLY A O 1
ATOM 716 N N . GLY A 1 96 ? -4.799 7.711 10.762 1.00 72.56 96 GLY A N 1
ATOM 717 C CA . GLY A 1 96 ? -4.885 7.235 9.387 1.00 72.56 96 GLY A CA 1
ATOM 718 C C . GLY A 1 96 ? -3.606 6.529 8.988 1.00 72.56 96 GLY A C 1
ATOM 719 O O . GLY A 1 96 ? -2.520 6.921 9.414 1.00 72.56 96 GLY A O 1
ATOM 720 N N . GLN A 1 97 ? -3.729 5.501 8.158 1.00 78.31 97 GLN A N 1
ATOM 721 C CA . GLN A 1 97 ? -2.594 4.819 7.557 1.00 78.31 97 GLN A CA 1
ATOM 722 C C . GLN A 1 97 ? -2.712 4.879 6.045 1.00 78.31 97 GLN A C 1
ATOM 724 O O . GLN A 1 97 ? -3.734 4.520 5.474 1.00 78.31 97 GLN A O 1
ATOM 729 N N . PHE A 1 98 ? -1.631 5.282 5.395 1.00 82.69 98 PHE A N 1
ATOM 730 C CA . PHE A 1 98 ? -1.463 5.102 3.964 1.00 82.69 98 PHE A CA 1
ATOM 731 C C . PHE A 1 98 ? -0.319 4.122 3.722 1.00 82.69 98 PHE A C 1
ATOM 733 O O . PHE A 1 98 ? 0.773 4.274 4.275 1.00 82.69 98 PHE A O 1
ATOM 740 N N . ARG A 1 99 ? -0.569 3.119 2.881 1.00 81.19 99 ARG A N 1
ATOM 741 C CA . ARG A 1 99 ? 0.410 2.119 2.470 1.00 81.19 99 ARG A CA 1
ATOM 742 C C . ARG A 1 99 ? 0.388 1.984 0.954 1.00 81.19 99 ARG A C 1
ATOM 744 O O . ARG A 1 99 ? -0.638 1.648 0.376 1.00 81.19 99 ARG A O 1
ATOM 751 N N . ARG A 1 100 ? 1.538 2.174 0.309 1.00 83.06 100 ARG A N 1
ATOM 752 C CA . ARG A 1 100 ? 1.725 1.884 -1.118 1.00 83.06 100 ARG A CA 1
ATOM 753 C C . ARG A 1 100 ? 2.737 0.770 -1.300 1.00 83.06 100 ARG A C 1
ATOM 755 O O . ARG A 1 100 ? 3.845 0.832 -0.774 1.00 83.06 100 ARG A O 1
ATOM 762 N N . VAL A 1 101 ? 2.339 -0.243 -2.059 1.00 85.94 101 VAL A N 1
ATOM 763 C CA . VAL A 1 101 ? 3.170 -1.383 -2.433 1.00 85.94 101 VAL A CA 1
ATOM 764 C C . VAL A 1 101 ? 3.466 -1.276 -3.919 1.00 85.94 101 VAL A C 1
ATOM 766 O O . VAL A 1 101 ? 2.554 -1.352 -4.740 1.00 85.94 101 VAL A O 1
ATOM 769 N N . THR A 1 102 ? 4.739 -1.106 -4.265 1.00 86.81 102 THR A N 1
ATOM 770 C CA . THR A 1 102 ? 5.187 -1.002 -5.657 1.00 86.81 102 THR A CA 1
ATOM 771 C C . THR A 1 102 ? 5.927 -2.267 -6.063 1.00 86.81 102 THR A C 1
ATOM 773 O O . THR A 1 102 ? 6.892 -2.670 -5.416 1.00 86.81 102 THR A O 1
ATOM 776 N N . SER A 1 103 ? 5.480 -2.883 -7.154 1.00 90.56 103 SER A N 1
ATOM 777 C CA . SER A 1 103 ? 6.161 -3.988 -7.819 1.00 90.56 103 SER A CA 1
ATOM 778 C C . SER A 1 103 ? 7.011 -3.454 -8.964 1.00 90.56 103 SER A C 1
ATOM 780 O O . SER A 1 103 ? 6.560 -2.624 -9.756 1.00 90.56 103 SER A O 1
ATOM 782 N N . THR A 1 104 ? 8.244 -3.938 -9.063 1.00 90.69 104 THR A N 1
ATOM 783 C CA . THR A 1 104 ? 9.202 -3.527 -10.088 1.00 90.69 104 THR A CA 1
ATOM 784 C C . THR A 1 104 ? 9.499 -4.696 -11.018 1.00 90.69 104 THR A C 1
ATOM 786 O O . THR A 1 104 ? 9.672 -5.839 -10.592 1.00 90.69 104 THR A O 1
ATOM 789 N N . ARG A 1 105 ? 9.569 -4.417 -12.321 1.00 88.31 105 ARG A N 1
ATOM 790 C CA . ARG A 1 105 ? 9.957 -5.405 -13.329 1.00 88.31 105 ARG A CA 1
ATOM 791 C C . ARG A 1 105 ? 11.477 -5.524 -13.335 1.00 88.31 105 ARG A C 1
ATOM 793 O O . ARG A 1 105 ? 12.139 -4.888 -14.144 1.00 88.31 105 ARG A O 1
ATOM 800 N N . THR A 1 106 ? 12.030 -6.331 -12.432 1.00 88.75 106 THR A N 1
ATOM 801 C CA . THR A 1 106 ? 13.485 -6.457 -12.213 1.00 88.75 106 THR A CA 1
ATOM 802 C C . THR A 1 106 ? 14.271 -6.736 -13.492 1.00 88.75 106 THR A C 1
ATOM 804 O O . THR A 1 106 ? 15.275 -6.078 -13.729 1.00 88.75 106 THR A O 1
ATOM 807 N N . CYS A 1 107 ? 13.788 -7.631 -14.357 1.00 87.19 107 CYS A N 1
ATOM 808 C CA . CYS A 1 107 ? 14.440 -7.906 -15.637 1.00 87.19 107 CYS A CA 1
ATOM 809 C C . CYS A 1 107 ? 14.469 -6.679 -16.565 1.00 87.19 107 CYS A C 1
ATOM 811 O O . CYS A 1 107 ? 15.506 -6.334 -17.129 1.00 87.19 107 CYS A O 1
ATOM 813 N N . LEU A 1 108 ? 13.342 -5.972 -16.681 1.00 87.25 108 LEU A N 1
ATOM 814 C CA . LEU A 1 108 ? 13.271 -4.755 -17.483 1.00 87.25 108 LEU A CA 1
ATOM 815 C C . LEU A 1 108 ? 14.168 -3.658 -16.895 1.00 87.25 108 LEU A C 1
ATOM 817 O O . LEU A 1 108 ? 14.853 -2.972 -17.645 1.00 87.25 108 LEU A O 1
ATOM 821 N N . SER A 1 109 ? 14.217 -3.521 -15.569 1.00 89.50 109 SER A N 1
ATOM 822 C CA . SER A 1 109 ? 15.147 -2.615 -14.891 1.00 89.50 109 SER A CA 1
ATOM 823 C C . SER A 1 109 ? 16.603 -2.948 -15.229 1.00 89.50 109 SER A C 1
ATOM 825 O O . SER A 1 109 ? 17.336 -2.054 -15.645 1.00 89.50 109 SER A O 1
ATOM 827 N N . SER A 1 110 ? 17.004 -4.223 -15.161 1.00 88.44 110 SER A N 1
ATOM 828 C CA . SER A 1 110 ? 18.357 -4.667 -15.532 1.00 88.44 110 SER A CA 1
ATOM 829 C C . SER A 1 110 ? 18.705 -4.331 -16.985 1.00 88.44 110 SER A C 1
ATOM 831 O O . SER A 1 110 ? 19.796 -3.831 -17.250 1.00 88.44 110 SER A O 1
ATOM 833 N N . LEU A 1 111 ? 17.763 -4.520 -17.916 1.00 86.75 111 LEU A N 1
ATOM 834 C CA . LEU A 1 111 ? 17.912 -4.130 -19.326 1.00 86.75 111 LEU A CA 1
ATOM 835 C C . LEU A 1 111 ? 18.042 -2.613 -19.537 1.00 86.75 111 LEU A C 1
ATOM 837 O O . LEU A 1 111 ? 18.550 -2.178 -20.563 1.00 86.75 111 LEU A O 1
ATOM 841 N N . ASN A 1 112 ? 17.595 -1.810 -18.570 1.00 84.81 112 ASN A N 1
ATOM 842 C CA . ASN A 1 112 ? 17.784 -0.360 -18.531 1.00 84.81 112 ASN A CA 1
ATOM 843 C C . ASN A 1 112 ? 19.009 0.048 -17.693 1.00 84.81 112 ASN A C 1
ATOM 845 O O . ASN A 1 112 ? 19.142 1.215 -17.333 1.00 84.81 112 ASN A O 1
ATOM 849 N N . HIS A 1 113 ? 19.890 -0.902 -17.363 1.00 88.06 113 HIS A N 1
ATOM 850 C CA . HIS A 1 113 ? 21.064 -0.699 -16.511 1.00 88.06 113 HIS A CA 1
ATOM 851 C C . HIS A 1 113 ? 20.727 -0.167 -15.107 1.00 88.06 113 HIS A C 1
ATOM 853 O O . HIS A 1 113 ? 21.516 0.555 -14.497 1.00 88.06 113 HIS A O 1
ATOM 859 N N . LEU A 1 114 ? 19.556 -0.538 -14.580 1.00 89.06 114 LEU A N 1
ATOM 860 C CA . LEU A 1 114 ? 19.091 -0.167 -13.247 1.00 89.06 114 LEU A CA 1
ATOM 861 C C . LEU A 1 114 ? 19.153 -1.363 -12.296 1.00 89.06 114 LEU A C 1
ATOM 863 O O . LEU A 1 114 ? 18.569 -2.418 -12.546 1.00 89.06 114 LEU A O 1
ATOM 867 N N . THR A 1 115 ? 19.801 -1.169 -11.153 1.00 90.88 115 THR A N 1
ATOM 868 C CA . THR A 1 115 ? 19.784 -2.126 -10.040 1.00 90.88 115 THR A CA 1
ATOM 869 C C . THR A 1 115 ? 18.510 -1.987 -9.203 1.00 90.88 115 THR A C 1
ATOM 871 O O . THR A 1 115 ? 17.901 -0.917 -9.140 1.00 90.88 115 THR A O 1
ATOM 874 N N . SER A 1 116 ? 18.129 -3.044 -8.477 1.00 90.31 116 SER A N 1
ATOM 875 C CA . SER A 1 116 ? 16.983 -2.997 -7.555 1.00 90.31 116 SER A CA 1
ATOM 876 C C . SER A 1 116 ? 17.108 -1.891 -6.500 1.00 90.31 116 SER A C 1
ATOM 878 O O . SER A 1 116 ? 16.099 -1.283 -6.150 1.00 90.31 116 SER A O 1
ATOM 880 N N . SER A 1 117 ? 18.330 -1.597 -6.031 1.00 91.38 117 SER A N 1
ATOM 881 C CA . SER A 1 117 ? 18.582 -0.495 -5.090 1.00 91.38 117 SER A CA 1
ATOM 882 C C . SER A 1 117 ? 18.297 0.854 -5.735 1.00 91.38 117 SER A C 1
ATOM 884 O O . SER A 1 117 ? 17.526 1.629 -5.189 1.00 91.38 117 SER A O 1
ATOM 886 N N . GLN A 1 118 ? 18.825 1.107 -6.937 1.00 92.38 118 GLN A N 1
ATOM 887 C CA . GLN A 1 118 ? 18.576 2.366 -7.647 1.00 92.38 118 GLN A CA 1
ATOM 888 C C . GLN A 1 118 ? 17.083 2.586 -7.904 1.00 92.38 118 GLN A C 1
ATOM 890 O O . GLN A 1 118 ? 16.575 3.686 -7.706 1.00 92.38 118 GLN A O 1
ATOM 895 N N . VAL A 1 119 ? 16.353 1.537 -8.297 1.00 92.44 119 VAL A N 1
ATOM 896 C CA . VAL A 1 119 ? 14.898 1.628 -8.482 1.00 92.44 119 VAL A CA 1
ATOM 897 C C . VAL A 1 119 ? 14.194 1.933 -7.156 1.00 92.44 119 VAL A C 1
ATOM 899 O O . VAL A 1 119 ? 13.315 2.793 -7.124 1.00 92.44 119 VAL A O 1
ATOM 902 N N . HIS A 1 120 ? 14.584 1.274 -6.060 1.00 91.00 120 HIS A N 1
ATOM 903 C CA . HIS A 1 120 ? 14.045 1.536 -4.724 1.00 91.00 120 HIS A CA 1
ATOM 904 C C . HIS A 1 120 ? 14.298 2.979 -4.265 1.00 91.00 120 HIS A C 1
ATOM 906 O O . HIS A 1 120 ? 13.372 3.646 -3.797 1.00 91.00 120 HIS A O 1
ATOM 912 N N . ASP A 1 121 ? 15.521 3.473 -4.442 1.00 91.69 121 ASP A N 1
ATOM 913 C CA . ASP A 1 121 ? 15.929 4.823 -4.054 1.00 91.69 121 ASP A CA 1
ATOM 914 C C . ASP A 1 121 ? 15.165 5.874 -4.865 1.00 91.69 121 ASP A C 1
ATOM 916 O O . ASP A 1 121 ? 14.622 6.828 -4.302 1.00 91.69 121 ASP A O 1
ATOM 920 N N . CYS A 1 122 ? 15.032 5.658 -6.178 1.00 92.44 122 CYS A N 1
ATOM 921 C CA . CYS A 1 122 ? 14.252 6.528 -7.048 1.00 92.44 122 CYS A CA 1
ATOM 922 C C . CYS A 1 122 ? 12.772 6.547 -6.663 1.00 92.44 122 CYS A C 1
ATOM 924 O O . CYS A 1 122 ? 12.211 7.625 -6.501 1.00 92.44 122 CYS A O 1
ATOM 926 N N . LEU A 1 123 ? 12.134 5.392 -6.454 1.00 92.38 123 LEU A N 1
ATOM 927 C CA . LEU A 1 123 ? 10.735 5.340 -6.016 1.00 92.38 123 LEU A CA 1
ATOM 928 C C . LEU A 1 123 ? 10.540 6.018 -4.652 1.00 92.38 123 LEU A C 1
ATOM 930 O O . LEU A 1 123 ? 9.590 6.780 -4.480 1.00 92.38 123 LEU A O 1
ATOM 934 N N . SER A 1 124 ? 11.460 5.805 -3.709 1.00 90.44 124 SER A N 1
ATOM 935 C CA . SER A 1 124 ? 11.432 6.439 -2.385 1.00 90.44 124 SER A CA 1
ATOM 936 C C . SER A 1 124 ? 11.560 7.961 -2.471 1.00 90.44 124 SER A C 1
ATOM 938 O O . SER A 1 124 ? 10.852 8.685 -1.767 1.00 90.44 124 SER A O 1
ATOM 940 N N . LEU A 1 125 ? 12.426 8.467 -3.355 1.00 89.44 125 LEU A N 1
ATOM 941 C CA . LEU A 1 125 ? 12.514 9.894 -3.664 1.00 89.44 125 LEU A CA 1
ATOM 942 C C . LEU A 1 125 ? 11.211 10.405 -4.291 1.00 89.44 125 LEU A C 1
ATOM 944 O O . LEU A 1 125 ? 10.692 11.428 -3.854 1.00 89.44 125 LEU A O 1
ATOM 948 N N . GLY A 1 126 ? 10.656 9.675 -5.259 1.00 89.69 126 GLY A N 1
ATOM 949 C CA . GLY A 1 126 ? 9.395 10.017 -5.914 1.00 89.69 126 GLY A CA 1
ATOM 950 C C . GLY A 1 126 ? 8.226 10.131 -4.939 1.00 89.69 126 GLY A C 1
ATOM 951 O O . GLY A 1 126 ? 7.421 11.050 -5.052 1.00 89.69 126 GLY A O 1
ATOM 952 N N . VAL A 1 127 ? 8.163 9.259 -3.927 1.00 90.69 127 VAL A N 1
ATOM 953 C CA . VAL A 1 127 ? 7.164 9.356 -2.851 1.00 90.69 127 VAL A CA 1
ATOM 954 C C . VAL A 1 127 ? 7.330 10.652 -2.059 1.00 90.69 127 VAL A C 1
ATOM 956 O O . VAL A 1 127 ? 6.355 11.370 -1.855 1.00 90.69 127 VAL A O 1
ATOM 959 N N . LYS A 1 128 ? 8.560 11.003 -1.663 1.00 88.25 128 LYS A N 1
ATOM 960 C CA . LYS A 1 128 ? 8.837 12.258 -0.938 1.00 88.25 128 LYS A CA 1
ATOM 961 C C . LYS A 1 128 ? 8.483 13.498 -1.762 1.00 88.25 128 LYS A C 1
ATOM 963 O O . LYS A 1 128 ? 7.988 14.473 -1.206 1.00 88.25 128 LYS A O 1
ATOM 968 N N . VAL A 1 129 ? 8.735 13.459 -3.069 1.00 89.75 129 VAL A N 1
ATOM 969 C CA . VAL A 1 129 ? 8.386 14.534 -4.009 1.00 89.75 129 VAL A CA 1
ATOM 970 C C . VAL A 1 129 ? 6.876 14.659 -4.146 1.00 89.75 129 VAL A C 1
ATOM 972 O O . VAL A 1 129 ? 6.329 15.744 -3.963 1.00 89.75 129 VAL A O 1
ATOM 975 N N . GLY A 1 130 ? 6.200 13.542 -4.410 1.00 90.25 130 GLY A N 1
ATOM 976 C CA . GLY A 1 130 ? 4.753 13.479 -4.565 1.00 90.25 130 GLY A CA 1
ATOM 977 C C . GLY A 1 130 ? 3.995 13.979 -3.344 1.00 90.25 130 GLY A C 1
ATOM 978 O O . GLY A 1 130 ? 3.058 14.760 -3.474 1.00 90.25 130 GLY A O 1
ATOM 979 N N . LEU A 1 131 ? 4.464 13.615 -2.149 1.00 89.56 131 LEU A N 1
ATOM 980 C CA . LEU A 1 131 ? 3.893 14.059 -0.875 1.00 89.56 131 LEU A CA 1
ATOM 981 C C . LEU A 1 131 ? 4.360 15.459 -0.438 1.00 89.56 131 LEU A C 1
ATOM 983 O O . LEU A 1 131 ? 3.924 15.954 0.601 1.00 89.56 131 LEU A O 1
ATOM 987 N N . GLY A 1 132 ? 5.174 16.142 -1.249 1.00 86.81 132 GLY A N 1
ATOM 988 C CA . GLY A 1 132 ? 5.578 17.530 -1.015 1.00 86.81 132 GLY A CA 1
ATOM 989 C C . GLY A 1 132 ? 6.594 17.707 0.117 1.00 86.81 132 GLY A C 1
ATOM 990 O O . GLY A 1 132 ? 6.771 18.817 0.609 1.00 86.81 132 GLY A O 1
ATOM 991 N N . ASN A 1 133 ? 7.268 16.633 0.538 1.00 83.75 133 ASN A N 1
ATOM 992 C CA . ASN A 1 133 ? 8.299 16.667 1.578 1.00 83.75 133 ASN A CA 1
ATOM 993 C C . ASN A 1 133 ? 9.648 17.175 1.055 1.00 83.75 133 ASN A C 1
ATOM 995 O O . ASN A 1 133 ? 10.469 17.652 1.836 1.00 83.75 133 ASN A O 1
ATOM 999 N N . VAL A 1 134 ? 9.910 17.010 -0.243 1.00 83.88 134 VAL A N 1
ATOM 1000 C CA . VAL A 1 134 ? 11.173 17.377 -0.895 1.00 83.88 134 VAL A CA 1
ATOM 1001 C C . VAL A 1 134 ? 10.872 17.949 -2.279 1.00 83.88 134 VAL A C 1
ATOM 1003 O O . VAL A 1 134 ? 10.01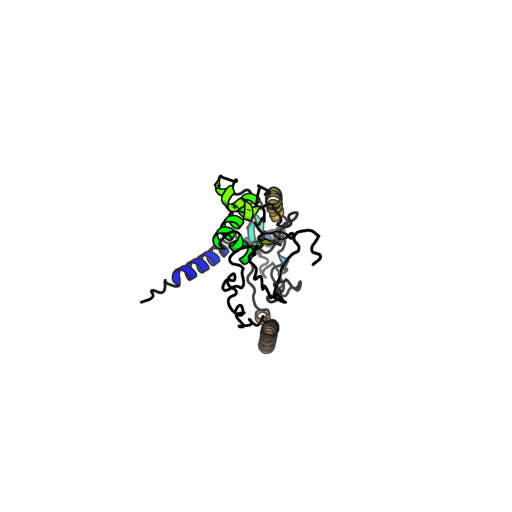9 17.430 -2.994 1.00 83.88 134 VAL A O 1
ATOM 1006 N N . ASN A 1 135 ? 11.593 18.996 -2.676 1.00 74.50 135 ASN A N 1
ATOM 1007 C CA . ASN A 1 135 ? 11.534 19.533 -4.036 1.00 74.50 135 ASN A CA 1
ATOM 1008 C C . ASN A 1 135 ? 12.539 18.822 -4.950 1.00 74.50 135 ASN A C 1
ATOM 1010 O O . ASN A 1 135 ? 13.604 18.390 -4.507 1.00 74.50 135 ASN A O 1
ATOM 1014 N N . LEU A 1 136 ? 12.217 18.724 -6.240 1.00 67.44 136 LEU A N 1
ATOM 1015 C CA . LEU A 1 136 ? 13.113 18.123 -7.225 1.00 67.44 136 LEU A CA 1
ATOM 1016 C C . LEU A 1 136 ? 14.384 18.960 -7.405 1.00 67.44 136 LEU A C 1
ATOM 1018 O O . LEU A 1 136 ? 14.332 20.094 -7.871 1.00 67.44 136 LEU A O 1
ATOM 1022 N N . GLY A 1 137 ? 15.521 18.378 -7.024 1.00 66.12 137 GLY A N 1
ATOM 1023 C CA . GLY A 1 137 ? 16.860 18.901 -7.291 1.00 66.12 137 GLY A CA 1
ATOM 1024 C C . GLY A 1 137 ? 17.524 18.247 -8.518 1.00 66.12 137 GLY A C 1
ATOM 1025 O O . GLY A 1 137 ? 16.910 17.418 -9.192 1.00 66.12 137 GLY A O 1
ATOM 1026 N N . PRO A 1 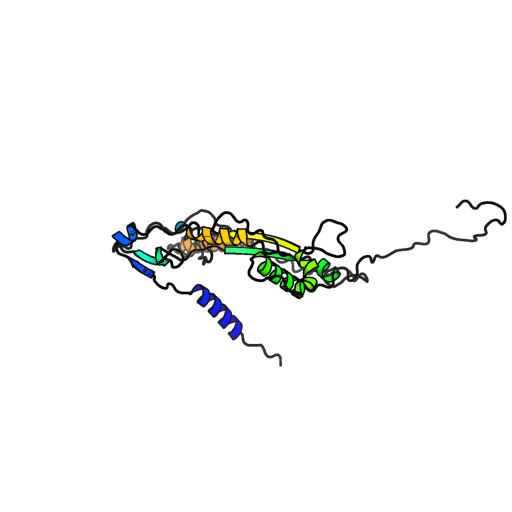138 ? 18.807 18.549 -8.794 1.00 58.34 138 PRO A N 1
ATOM 1027 C CA . PRO A 1 138 ? 19.543 18.047 -9.966 1.00 58.34 138 PRO A CA 1
ATOM 1028 C C . PRO A 1 138 ? 19.702 16.513 -10.035 1.00 58.34 138 PRO A C 1
ATOM 1030 O O . PRO A 1 138 ? 19.957 15.970 -11.107 1.00 58.34 138 PRO A O 1
ATOM 1033 N N . SER A 1 139 ? 19.482 15.786 -8.932 1.00 57.12 139 SER A N 1
ATOM 1034 C CA . SER A 1 139 ? 19.443 14.312 -8.890 1.00 57.12 139 SER A CA 1
ATOM 1035 C C . SER A 1 139 ? 18.264 13.694 -9.662 1.00 57.12 139 SER A C 1
ATOM 1037 O O . SER A 1 139 ? 18.231 12.480 -9.856 1.00 57.12 139 SER A O 1
ATOM 1039 N N . PHE A 1 140 ? 17.302 14.505 -10.123 1.00 64.62 140 PHE A N 1
ATOM 1040 C CA . PHE A 1 140 ? 16.129 14.043 -10.870 1.00 64.62 140 PHE A CA 1
ATOM 1041 C C . PHE A 1 140 ? 16.485 13.342 -12.186 1.00 64.62 140 PHE A C 1
ATOM 1043 O O . PHE A 1 140 ? 15.825 12.369 -12.543 1.00 64.62 140 PHE A O 1
ATOM 1050 N N . ASN A 1 141 ? 17.552 13.766 -12.874 1.00 69.12 141 ASN A N 1
ATOM 1051 C CA . ASN A 1 141 ? 17.909 13.206 -14.182 1.00 69.12 141 ASN A CA 1
ATOM 1052 C C . ASN A 1 141 ? 18.212 11.700 -14.130 1.00 69.12 141 ASN A C 1
ATOM 1054 O O . ASN A 1 141 ? 17.856 10.979 -15.057 1.00 69.12 141 ASN A O 1
ATOM 1058 N N . LEU A 1 142 ? 18.803 11.207 -13.037 1.00 79.31 142 LEU A N 1
ATOM 1059 C CA . LEU A 1 142 ? 19.107 9.780 -12.863 1.00 79.31 142 LEU A CA 1
ATOM 1060 C C . LEU A 1 142 ? 17.852 8.937 -12.592 1.00 79.31 142 LEU A C 1
ATOM 1062 O O . LEU A 1 142 ? 17.797 7.773 -12.975 1.00 79.31 142 LEU A O 1
ATOM 1066 N N . CYS A 1 143 ? 16.838 9.522 -11.952 1.00 89.38 143 CYS A N 1
ATOM 1067 C CA . CYS A 1 143 ? 15.598 8.832 -11.600 1.00 89.38 143 CYS A CA 1
ATOM 1068 C C . CYS A 1 143 ? 14.457 9.072 -12.592 1.00 89.38 143 CYS A C 1
ATOM 1070 O O . CYS A 1 143 ? 13.399 8.461 -12.451 1.00 89.38 143 CYS A O 1
ATOM 1072 N N . ALA A 1 144 ? 14.645 9.939 -13.589 1.00 87.19 144 ALA A N 1
ATOM 1073 C CA . ALA A 1 144 ? 13.587 10.367 -14.495 1.00 87.19 144 ALA A CA 1
ATOM 1074 C C . ALA A 1 144 ? 12.894 9.183 -15.187 1.00 87.19 144 ALA A C 1
ATOM 1076 O O . ALA A 1 144 ? 11.666 9.143 -15.218 1.00 87.19 144 ALA A O 1
ATOM 1077 N N . SER A 1 145 ? 13.642 8.192 -15.677 1.00 85.88 145 SER A N 1
ATOM 1078 C CA . SER A 1 145 ? 13.067 7.001 -16.321 1.00 85.88 145 SER A CA 1
ATOM 1079 C C . SER A 1 145 ? 12.208 6.180 -15.354 1.00 85.88 145 SER A C 1
ATOM 1081 O O . SER A 1 145 ? 11.064 5.855 -15.665 1.00 85.88 145 SER A O 1
ATOM 1083 N N . VAL A 1 146 ? 12.704 5.925 -14.138 1.00 90.94 146 VAL A N 1
ATOM 1084 C CA . VAL A 1 146 ? 11.970 5.199 -13.089 1.00 90.94 146 VAL A CA 1
ATOM 1085 C C . VAL A 1 146 ? 10.704 5.952 -12.690 1.00 90.94 146 VAL A C 1
ATOM 1087 O O . VAL A 1 146 ? 9.623 5.370 -12.674 1.00 90.94 146 VAL A O 1
ATOM 1090 N N . LEU A 1 147 ? 10.802 7.250 -12.407 1.00 91.06 147 LEU A N 1
ATOM 1091 C CA . LEU A 1 147 ? 9.679 8.055 -11.921 1.00 91.06 147 LEU A CA 1
ATOM 1092 C C . LEU A 1 147 ? 8.595 8.264 -12.984 1.00 91.06 147 LEU A C 1
ATOM 1094 O O . LEU A 1 147 ? 7.412 8.210 -12.658 1.00 91.06 147 LEU A O 1
ATOM 1098 N N . ASN A 1 148 ? 8.985 8.440 -14.251 1.00 89.12 148 ASN A N 1
ATOM 1099 C CA . ASN A 1 148 ? 8.051 8.520 -15.380 1.00 89.12 148 ASN A CA 1
ATOM 1100 C C . ASN A 1 148 ? 7.553 7.144 -15.848 1.00 89.12 148 ASN A C 1
ATOM 1102 O O . ASN A 1 148 ? 6.748 7.070 -16.774 1.00 89.12 148 ASN A O 1
ATOM 1106 N N . ASN A 1 149 ? 8.015 6.060 -15.220 1.00 89.69 149 ASN A N 1
ATOM 1107 C CA . ASN A 1 149 ? 7.667 4.690 -15.573 1.00 89.69 149 ASN A CA 1
ATOM 1108 C C . ASN A 1 149 ? 8.048 4.314 -17.024 1.00 89.69 149 ASN A C 1
ATOM 1110 O O . ASN A 1 149 ? 7.326 3.580 -17.695 1.00 89.69 149 ASN A O 1
ATOM 1114 N N . GLN A 1 150 ? 9.182 4.826 -17.509 1.00 84.12 150 GLN A N 1
ATOM 1115 C CA . GLN A 1 150 ? 9.681 4.668 -18.878 1.00 84.12 150 GLN A CA 1
ATOM 1116 C C . GLN A 1 150 ? 10.864 3.696 -18.938 1.00 84.12 150 GLN A C 1
ATOM 1118 O O . GLN A 1 150 ? 11.780 3.782 -18.125 1.00 84.12 150 GLN A O 1
ATOM 1123 N N . GLY A 1 151 ? 10.875 2.812 -19.938 1.00 74.12 151 GLY A N 1
ATOM 1124 C CA . GLY A 1 151 ? 12.000 1.925 -20.236 1.00 74.12 151 GLY A CA 1
ATOM 1125 C C . GLY A 1 151 ? 12.333 1.915 -21.729 1.00 74.12 151 GLY A C 1
ATOM 1126 O O . GLY A 1 151 ? 11.470 2.148 -22.570 1.00 74.12 151 GLY A O 1
ATOM 1127 N N . VAL A 1 152 ? 13.588 1.619 -22.060 1.00 66.00 152 VAL A N 1
ATOM 1128 C CA . VAL A 1 152 ? 14.168 1.649 -23.416 1.00 66.00 152 VAL A CA 1
ATOM 1129 C C . VAL A 1 152 ? 13.549 0.607 -24.371 1.00 66.00 152 VAL A C 1
ATOM 1131 O O . VAL A 1 152 ? 13.664 0.747 -25.583 1.00 66.00 152 VAL A O 1
ATOM 1134 N N . SER A 1 153 ? 12.842 -0.417 -23.873 1.00 63.44 153 SER A N 1
ATOM 1135 C CA . SER A 1 153 ? 12.364 -1.549 -24.692 1.00 63.44 153 SER A CA 1
ATOM 1136 C C . SER A 1 153 ? 10.848 -1.617 -24.938 1.00 63.44 153 SER A C 1
ATOM 1138 O O . SER A 1 153 ? 10.335 -2.680 -25.290 1.00 63.44 153 SER A O 1
ATOM 1140 N N . VAL A 1 154 ? 10.088 -0.547 -24.712 1.00 59.44 154 VAL A N 1
ATOM 1141 C CA . VAL A 1 154 ? 8.621 -0.652 -24.633 1.00 59.44 154 VAL A CA 1
ATOM 1142 C C . VAL A 1 154 ? 7.970 -0.513 -26.019 1.00 59.44 154 VAL A C 1
ATOM 1144 O O . VAL A 1 154 ? 7.306 0.473 -26.314 1.00 59.44 154 VAL A O 1
ATOM 1147 N N . MET A 1 155 ? 8.117 -1.541 -26.868 1.00 54.72 155 MET A N 1
ATOM 1148 C CA . MET A 1 155 ? 7.256 -1.742 -28.052 1.00 54.72 155 MET A CA 1
ATOM 1149 C C . MET A 1 155 ? 5.810 -2.143 -27.683 1.00 54.72 155 MET A C 1
ATOM 1151 O O . MET A 1 155 ? 4.991 -2.365 -28.567 1.00 54.72 155 MET A O 1
ATOM 1155 N N . TYR A 1 156 ? 5.464 -2.222 -26.394 1.00 52.78 156 TYR A N 1
ATOM 1156 C CA . TYR A 1 156 ? 4.113 -2.525 -25.917 1.00 52.78 156 TYR A CA 1
ATOM 1157 C C . TYR A 1 156 ? 3.910 -1.934 -24.521 1.00 52.78 156 TYR A C 1
ATOM 1159 O O . TYR A 1 156 ? 4.722 -2.216 -23.656 1.00 52.78 156 TYR A O 1
ATOM 1167 N N . ALA A 1 157 ? 2.857 -1.139 -24.312 1.00 55.75 157 ALA A N 1
ATOM 1168 C CA . AL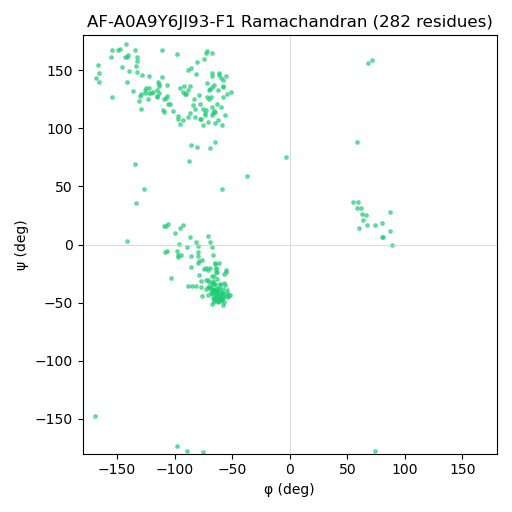A A 1 157 ? 2.477 -0.327 -23.139 1.00 55.75 157 ALA A CA 1
ATOM 1169 C C . ALA A 1 157 ? 2.751 -0.869 -21.701 1.00 55.75 157 ALA A C 1
ATOM 1171 O O . ALA A 1 157 ? 1.836 -0.980 -20.886 1.00 55.75 157 ALA A O 1
ATOM 1172 N N . SER A 1 158 ? 3.997 -1.170 -21.332 1.00 64.75 158 SER A N 1
ATOM 1173 C CA . SER A 1 158 ? 4.369 -1.646 -19.996 1.00 64.75 158 SER A CA 1
ATOM 1174 C C . SER A 1 158 ? 5.530 -0.838 -19.423 1.00 64.75 158 SER A C 1
ATOM 1176 O O . SER A 1 158 ? 6.633 -0.872 -19.961 1.00 64.75 158 SER A O 1
ATOM 1178 N N . GLY A 1 159 ? 5.291 -0.134 -18.316 1.00 83.31 159 GLY A N 1
ATOM 1179 C CA . GLY A 1 159 ? 6.328 0.630 -17.616 1.00 83.31 159 GLY A CA 1
ATOM 1180 C C . GLY A 1 159 ? 7.305 -0.225 -16.792 1.00 83.31 159 GLY A C 1
ATOM 1181 O O . GLY A 1 159 ? 7.198 -1.447 -16.734 1.00 83.31 159 GLY A O 1
ATOM 1182 N N . LEU A 1 160 ? 8.259 0.403 -16.112 1.00 88.38 160 LEU A N 1
ATOM 1183 C CA . LEU A 1 160 ? 9.206 -0.246 -15.193 1.00 88.38 160 LEU A CA 1
ATOM 1184 C C . LEU A 1 160 ? 8.567 -0.804 -13.910 1.00 88.38 160 LEU A C 1
ATOM 1186 O O . LEU A 1 160 ? 9.086 -1.751 -13.316 1.00 88.38 160 LEU A O 1
ATOM 1190 N N . HIS A 1 161 ? 7.451 -0.236 -13.467 1.00 90.56 161 HIS A N 1
ATOM 1191 C CA . HIS A 1 161 ? 6.794 -0.599 -12.217 1.00 90.56 161 HIS A CA 1
ATOM 1192 C C . HIS A 1 161 ? 5.277 -0.406 -12.283 1.00 90.56 161 HIS A C 1
ATOM 1194 O O . HIS A 1 161 ? 4.727 0.178 -13.222 1.00 90.56 161 HIS A O 1
ATOM 1200 N N . GLY A 1 162 ? 4.602 -0.966 -11.286 1.00 89.25 162 GLY A N 1
ATOM 1201 C CA . GLY A 1 162 ? 3.193 -0.736 -10.998 1.00 89.25 162 GLY A CA 1
ATOM 1202 C C . GLY A 1 162 ? 2.969 -0.785 -9.494 1.00 89.25 162 GLY A C 1
ATOM 1203 O O . GLY A 1 162 ? 3.727 -1.436 -8.773 1.00 89.25 162 GLY A O 1
ATOM 1204 N N . HIS A 1 163 ? 1.948 -0.094 -9.005 1.00 89.44 163 HIS A N 1
ATOM 1205 C CA . HIS A 1 163 ? 1.695 0.016 -7.574 1.00 89.44 163 HIS A CA 1
ATOM 1206 C C . HIS A 1 163 ? 0.240 -0.245 -7.219 1.00 89.44 163 HIS A C 1
ATOM 1208 O O . HIS A 1 163 ? -0.666 -0.114 -8.038 1.00 89.44 163 HIS A O 1
ATOM 1214 N N . TYR A 1 164 ? 0.052 -0.606 -5.960 1.00 87.38 164 TYR A N 1
ATOM 1215 C CA . TYR A 1 164 ? -1.234 -0.690 -5.298 1.00 87.38 164 TYR A CA 1
ATOM 1216 C C . TYR A 1 164 ? -1.172 0.158 -4.030 1.00 87.38 164 TYR A C 1
ATOM 1218 O O . TYR A 1 164 ? -0.206 0.069 -3.265 1.00 87.38 164 TYR A O 1
ATOM 1226 N N . SER A 1 165 ? -2.190 0.984 -3.827 1.00 86.31 165 SER A N 1
ATOM 1227 C CA . SER A 1 165 ? -2.298 1.897 -2.695 1.00 86.31 165 SER A CA 1
ATOM 1228 C C . SER A 1 165 ? -3.478 1.490 -1.819 1.00 86.31 165 SER A C 1
ATOM 1230 O O . SER A 1 165 ? -4.543 1.135 -2.317 1.00 86.31 165 SER A O 1
ATOM 1232 N N . GLU A 1 166 ? -3.287 1.567 -0.511 1.00 84.62 166 GLU A N 1
ATOM 1233 C CA . GLU A 1 166 ? -4.296 1.315 0.506 1.00 84.62 166 GLU A CA 1
ATOM 1234 C C . GLU A 1 166 ? -4.306 2.498 1.476 1.00 84.62 166 GLU A C 1
ATOM 1236 O O . GLU A 1 166 ? -3.255 2.922 1.964 1.00 84.62 166 GLU A O 1
ATOM 1241 N N . VAL A 1 167 ? -5.493 3.046 1.726 1.00 85.56 167 VAL A N 1
ATOM 1242 C CA . VAL A 1 167 ? -5.717 4.148 2.664 1.00 85.56 167 VAL A CA 1
ATOM 1243 C C . VAL A 1 167 ? -6.749 3.689 3.684 1.00 85.56 167 VAL A C 1
ATOM 1245 O O . VAL A 1 167 ? -7.836 3.249 3.318 1.00 85.56 167 VAL A O 1
ATOM 1248 N N . VAL A 1 168 ? -6.386 3.794 4.955 1.00 80.75 168 VAL A N 1
ATOM 1249 C CA . VAL A 1 168 ? -7.186 3.426 6.123 1.00 80.75 168 VAL A CA 1
ATOM 1250 C C . VAL A 1 168 ? -7.388 4.686 6.956 1.00 80.75 168 VAL A C 1
ATOM 1252 O O . VAL A 1 168 ? -6.428 5.414 7.222 1.00 80.75 168 VAL A O 1
ATOM 1255 N N . GLY A 1 169 ? -8.630 4.953 7.351 1.00 79.88 169 GLY A N 1
ATOM 1256 C CA . GLY A 1 169 ? -9.020 6.218 7.973 1.00 79.88 169 GLY A CA 1
ATOM 1257 C C . GLY A 1 169 ? -9.037 7.400 7.002 1.00 79.88 169 GLY A C 1
ATOM 1258 O O . GLY A 1 169 ? -8.408 7.400 5.946 1.00 79.88 169 GLY A O 1
ATOM 1259 N N . GLY A 1 170 ? -9.783 8.434 7.372 1.00 84.38 170 GLY A N 1
ATOM 1260 C CA . GLY A 1 170 ? -9.965 9.669 6.617 1.00 84.38 170 GLY A CA 1
ATOM 1261 C C . GLY A 1 170 ? -10.868 9.512 5.395 1.00 84.38 170 GLY A C 1
ATOM 1262 O O . GLY A 1 170 ? -11.441 8.456 5.134 1.00 84.38 170 GLY A O 1
ATOM 1263 N N . ARG A 1 171 ? -11.027 10.599 4.633 1.00 88.12 171 ARG A N 1
ATOM 1264 C CA . ARG A 1 171 ? -11.828 10.639 3.397 1.00 88.12 171 ARG A CA 1
ATOM 1265 C C . ARG A 1 171 ? -11.159 11.470 2.315 1.00 88.12 171 ARG A C 1
ATOM 1267 O O . ARG A 1 171 ? -10.309 12.311 2.590 1.00 88.12 171 ARG A O 1
ATOM 1274 N N . GLY A 1 172 ? -11.626 11.280 1.082 1.00 89.69 172 GLY A N 1
ATOM 1275 C CA . GLY A 1 172 ? -11.341 12.188 -0.031 1.00 89.69 172 GLY A CA 1
ATOM 1276 C C . GLY A 1 172 ? -9.982 11.995 -0.701 1.00 89.69 172 GLY A C 1
ATOM 1277 O O . GLY A 1 172 ? -9.644 12.772 -1.588 1.00 89.69 172 GLY A O 1
ATOM 1278 N N . TRP A 1 173 ? -9.222 10.962 -0.327 1.00 93.75 173 TRP A N 1
ATOM 1279 C CA . TRP A 1 173 ? -7.976 10.602 -0.998 1.00 93.75 173 TRP A CA 1
ATOM 1280 C C . TRP A 1 173 ? -7.883 9.095 -1.202 1.00 93.75 173 TRP A C 1
ATOM 1282 O O . TRP A 1 173 ? -8.119 8.313 -0.287 1.00 93.75 173 TRP A O 1
ATOM 1292 N N . THR A 1 174 ? -7.541 8.696 -2.423 1.00 90.75 174 THR A N 1
ATOM 1293 C CA . THR A 1 174 ? -7.438 7.292 -2.844 1.00 90.75 174 THR A CA 1
ATOM 1294 C C . THR A 1 174 ? -6.049 6.700 -2.607 1.00 90.75 174 THR A C 1
ATOM 1296 O O . THR A 1 174 ? -5.819 5.535 -2.915 1.00 90.75 174 THR A O 1
ATOM 1299 N N . GLY A 1 175 ? -5.103 7.497 -2.101 1.00 89.88 175 GLY A N 1
ATOM 1300 C CA . GLY A 1 175 ? -3.695 7.108 -2.012 1.00 89.88 175 GLY A CA 1
ATOM 1301 C C . GLY A 1 175 ? -2.943 7.268 -3.334 1.00 89.88 175 GLY A C 1
ATOM 1302 O O . GLY A 1 175 ? -1.785 6.865 -3.430 1.00 89.88 175 GLY A O 1
ATOM 1303 N N . GLU A 1 176 ? -3.584 7.853 -4.352 1.00 93.38 176 GLU A N 1
ATOM 1304 C CA . GLU A 1 176 ? -2.972 8.147 -5.644 1.00 93.38 176 GLU A CA 1
ATOM 1305 C C . GLU A 1 176 ? -2.375 9.553 -5.692 1.00 93.38 176 GLU A C 1
ATOM 1307 O O . GLU A 1 176 ? -2.967 10.512 -5.194 1.00 93.38 176 GLU A O 1
ATOM 1312 N N . PHE A 1 177 ? -1.169 9.642 -6.256 1.00 93.56 177 PHE A N 1
ATOM 1313 C CA . PHE A 1 177 ? -0.391 10.868 -6.413 1.00 93.56 177 PHE A CA 1
ATOM 1314 C C . PHE A 1 177 ? 0.771 10.647 -7.396 1.00 93.56 177 PHE A C 1
ATOM 1316 O O . PHE A 1 177 ? 1.262 9.519 -7.557 1.00 93.56 177 PHE A O 1
ATOM 1323 N N . SER A 1 178 ? 1.231 11.727 -8.029 1.00 92.62 178 SER A N 1
ATOM 1324 C CA . SER A 1 178 ? 2.385 11.712 -8.934 1.00 92.62 178 SER A CA 1
ATOM 1325 C C . SER A 1 178 ? 3.722 11.535 -8.209 1.00 92.62 178 SER A C 1
ATOM 1327 O O . SER A 1 178 ? 3.990 12.186 -7.207 1.00 92.62 178 SER A O 1
ATOM 1329 N N . LEU A 1 179 ? 4.618 10.721 -8.774 1.00 91.62 179 LEU A N 1
ATOM 1330 C CA . LEU A 1 179 ? 6.001 10.587 -8.298 1.00 91.62 179 LEU A CA 1
ATOM 1331 C C . LEU A 1 179 ? 6.960 11.639 -8.893 1.00 91.62 179 LEU A C 1
ATOM 1333 O O . LEU A 1 179 ? 8.113 11.725 -8.479 1.00 91.62 179 LEU A O 1
ATOM 1337 N N . THR A 1 180 ? 6.518 12.412 -9.892 1.00 89.81 180 THR A N 1
ATOM 1338 C CA . THR A 1 180 ? 7.369 13.331 -10.677 1.00 89.81 180 THR A CA 1
ATOM 1339 C C . THR A 1 180 ? 7.146 14.802 -10.355 1.00 89.81 180 THR A C 1
ATOM 1341 O O . THR A 1 180 ? 7.838 15.662 -10.889 1.00 89.81 180 THR A O 1
ATOM 1344 N N . ARG A 1 181 ? 6.165 15.122 -9.513 1.00 90.44 181 ARG A N 1
ATOM 1345 C CA . ARG A 1 181 ? 5.857 16.489 -9.090 1.00 90.44 181 ARG A CA 1
ATOM 1346 C C . ARG A 1 181 ? 5.163 16.464 -7.743 1.00 90.44 181 ARG A C 1
ATOM 1348 O O . ARG A 1 181 ? 4.589 15.446 -7.377 1.00 90.44 181 ARG A O 1
ATOM 1355 N N . ASN A 1 182 ? 5.171 17.601 -7.060 1.00 92.94 182 ASN A N 1
ATOM 1356 C CA . ASN A 1 182 ? 4.360 17.783 -5.867 1.00 92.94 182 ASN A CA 1
ATOM 1357 C C . ASN A 1 182 ? 2.874 17.601 -6.218 1.00 92.94 182 ASN A C 1
ATOM 1359 O O . ASN A 1 182 ? 2.323 18.345 -7.029 1.00 92.94 182 ASN A O 1
ATOM 1363 N N . ASP A 1 183 ? 2.260 16.598 -5.603 1.00 93.44 183 ASP A N 1
ATOM 1364 C CA . ASP A 1 183 ? 0.850 16.232 -5.728 1.00 93.44 183 ASP A CA 1
ATOM 1365 C C . ASP A 1 183 ? 0.261 15.982 -4.325 1.00 93.44 183 ASP A C 1
ATOM 1367 O O . ASP A 1 183 ? -0.546 15.089 -4.069 1.00 93.44 183 ASP A O 1
ATOM 1371 N N . SER A 1 184 ? 0.741 16.775 -3.363 1.00 93.69 184 SER A N 1
ATOM 1372 C CA . SER A 1 184 ? 0.482 16.583 -1.935 1.00 93.69 184 SER A CA 1
ATOM 1373 C C . SER A 1 184 ? -0.878 17.097 -1.479 1.00 93.69 184 SER A C 1
ATOM 1375 O O . SER A 1 184 ? -1.283 16.813 -0.355 1.00 93.69 184 SER A O 1
ATOM 1377 N N . LEU A 1 185 ? -1.605 17.838 -2.322 1.00 95.19 185 LEU A N 1
ATOM 1378 C CA . LEU A 1 185 ? -2.872 18.469 -1.944 1.00 95.19 185 LEU A CA 1
ATOM 1379 C C . LEU A 1 185 ? -3.901 17.439 -1.455 1.00 95.19 185 LEU A C 1
ATOM 1381 O O . LEU A 1 185 ? -4.540 17.653 -0.425 1.00 95.19 185 LEU A O 1
ATOM 1385 N N . GLY A 1 186 ? -4.028 16.308 -2.158 1.00 93.38 186 GLY A N 1
ATOM 1386 C CA . GLY A 1 186 ? -4.917 15.213 -1.756 1.00 93.38 186 GLY A CA 1
ATOM 1387 C C . GLY A 1 186 ? -4.535 14.637 -0.391 1.00 93.38 186 GLY A C 1
ATOM 1388 O O . GLY A 1 186 ? -5.375 14.559 0.503 1.00 93.38 186 GLY A O 1
ATOM 1389 N N . TYR A 1 187 ? -3.249 14.335 -0.201 1.00 91.06 187 TYR A N 1
ATOM 1390 C CA . TYR A 1 187 ? -2.697 13.839 1.062 1.00 91.06 187 TYR A CA 1
ATOM 1391 C C . TYR A 1 187 ? -2.897 14.824 2.227 1.00 91.06 187 TYR A C 1
ATOM 1393 O O . TYR A 1 187 ? -3.369 14.440 3.295 1.00 91.06 187 TYR A O 1
ATOM 1401 N N . GLN A 1 188 ? -2.603 16.111 2.029 1.00 90.62 188 GLN A N 1
ATOM 1402 C CA . GLN A 1 188 ? -2.763 17.141 3.060 1.00 90.62 188 GLN A CA 1
ATOM 1403 C C . GLN A 1 188 ? -4.229 17.356 3.444 1.00 90.62 188 GLN A C 1
ATOM 1405 O O . GLN A 1 188 ? -4.537 17.579 4.615 1.00 90.62 188 GLN A O 1
ATOM 1410 N N . ASN A 1 189 ? -5.142 17.296 2.474 1.00 92.50 189 ASN A N 1
ATOM 1411 C CA . ASN A 1 189 ? -6.570 17.379 2.752 1.00 92.50 189 ASN A CA 1
ATOM 1412 C C . ASN A 1 189 ? -7.055 16.136 3.500 1.00 92.50 189 ASN A C 1
ATOM 1414 O O . ASN A 1 189 ? -7.770 16.277 4.488 1.00 92.50 189 ASN A O 1
ATOM 1418 N N . TRP A 1 190 ? -6.600 14.945 3.106 1.00 91.69 190 TRP A N 1
ATOM 1419 C CA . TRP A 1 190 ? -6.883 13.699 3.814 1.00 91.69 190 TRP A CA 1
ATOM 1420 C C . TRP A 1 190 ? -6.415 13.729 5.272 1.00 91.69 190 TRP A C 1
ATOM 1422 O O . TRP A 1 190 ? -7.214 13.422 6.155 1.00 91.69 190 TRP A O 1
ATOM 1432 N N . LEU A 1 191 ? -5.193 14.201 5.554 1.00 83.25 191 LEU A N 1
ATOM 1433 C CA . LEU A 1 191 ? -4.686 14.348 6.926 1.00 83.25 191 LEU A CA 1
ATOM 1434 C C . LEU A 1 191 ? -5.620 15.182 7.814 1.00 83.25 191 LEU A C 1
ATOM 1436 O O . LEU A 1 191 ? -5.840 14.838 8.972 1.00 83.25 191 LEU A O 1
ATOM 1440 N N . LYS A 1 192 ? -6.217 16.252 7.272 1.00 84.50 192 LYS A N 1
ATOM 1441 C CA . LYS A 1 192 ? -7.179 17.091 8.009 1.00 84.50 192 LYS A CA 1
ATOM 1442 C C . LYS A 1 192 ? -8.468 16.335 8.342 1.00 84.50 192 LYS A C 1
ATOM 1444 O O . LYS A 1 192 ? -9.064 16.589 9.382 1.00 84.50 192 LYS A O 1
ATOM 1449 N N . THR A 1 193 ? -8.885 15.389 7.496 1.00 83.88 193 THR A N 1
ATOM 1450 C CA . THR A 1 193 ? -10.093 14.577 7.737 1.00 83.88 193 THR A CA 1
ATOM 1451 C C . THR A 1 193 ? -9.919 13.534 8.839 1.00 83.88 193 THR A C 1
ATOM 1453 O O . THR A 1 193 ? -10.913 13.097 9.417 1.00 83.88 193 THR A O 1
ATOM 1456 N N . LEU A 1 194 ? -8.677 13.157 9.168 1.00 75.25 194 LEU A N 1
ATOM 1457 C CA . LEU A 1 194 ? -8.386 12.165 10.208 1.00 75.25 194 LEU A CA 1
ATOM 1458 C C . LEU A 1 194 ? -8.814 12.616 11.605 1.00 75.25 194 LEU A C 1
ATOM 1460 O O . LEU A 1 194 ? -8.998 11.778 12.477 1.00 75.25 194 LEU A O 1
ATOM 1464 N N . ILE A 1 195 ? -9.002 13.919 11.820 1.00 70.31 195 ILE A N 1
ATOM 1465 C CA . ILE A 1 195 ? -9.512 14.462 13.087 1.00 70.31 195 ILE A CA 1
ATOM 1466 C C . ILE A 1 195 ? -10.967 14.023 13.329 1.00 70.31 195 ILE A C 1
ATOM 1468 O O . ILE A 1 195 ? -11.371 13.798 14.473 1.00 70.31 195 ILE A O 1
ATOM 1472 N N . ASP A 1 196 ? -11.747 13.886 12.254 1.00 71.12 196 ASP A N 1
ATOM 1473 C CA . ASP A 1 196 ? -13.175 13.563 12.313 1.00 71.12 196 ASP A CA 1
ATOM 1474 C C . ASP A 1 196 ? -13.472 12.103 11.967 1.00 71.12 196 ASP A C 1
ATOM 1476 O O . ASP A 1 196 ? -14.454 11.545 12.455 1.00 71.12 196 ASP A O 1
ATOM 1480 N N . GLN A 1 197 ? -12.639 11.476 11.134 1.00 73.31 197 GLN A N 1
ATOM 1481 C CA . GLN A 1 197 ? -12.773 10.069 10.766 1.00 73.31 197 GLN A CA 1
ATOM 1482 C C . GLN A 1 197 ? -11.430 9.336 10.835 1.00 73.31 197 GLN A C 1
ATOM 1484 O O . GLN A 1 197 ? -10.881 8.964 9.801 1.00 73.31 197 GLN A O 1
ATOM 1489 N N . PRO A 1 198 ? -10.871 9.124 12.029 1.00 71.44 198 PRO A N 1
ATOM 1490 C CA . PRO A 1 198 ? -9.769 8.197 12.200 1.00 71.44 198 PRO A CA 1
ATOM 1491 C C . PRO A 1 198 ? -10.230 6.731 12.064 1.00 71.44 198 PRO A C 1
ATOM 1493 O O . PRO A 1 198 ? -11.421 6.418 12.087 1.00 71.44 198 PRO A O 1
ATOM 1496 N N . ASP A 1 199 ? -9.263 5.834 11.931 1.00 71.12 199 ASP A N 1
ATOM 1497 C CA . ASP A 1 199 ? -9.391 4.377 11.895 1.00 71.12 199 ASP A CA 1
ATOM 1498 C C . ASP A 1 199 ? -8.191 3.764 12.652 1.00 71.12 199 ASP A C 1
ATOM 1500 O O . ASP A 1 199 ? -7.266 4.463 13.090 1.00 71.12 199 ASP A O 1
ATOM 1504 N N . VAL A 1 200 ? -8.203 2.452 12.862 1.00 65.62 200 VAL A N 1
ATOM 1505 C CA . VAL A 1 200 ? -7.164 1.736 13.604 1.00 65.62 200 VAL A CA 1
ATOM 1506 C C . VAL A 1 200 ? -5.934 1.547 12.716 1.00 65.62 200 VAL A C 1
ATOM 1508 O O . VAL A 1 200 ? -5.927 0.727 11.800 1.00 65.62 200 VAL A O 1
ATOM 1511 N N . VAL A 1 201 ? -4.871 2.291 13.027 1.00 59.78 201 VAL A N 1
ATOM 1512 C CA . VAL A 1 201 ? -3.586 2.260 12.301 1.00 59.78 201 VAL A CA 1
ATOM 1513 C C . VAL A 1 201 ? -2.665 1.148 12.802 1.00 59.78 201 VAL A C 1
ATOM 1515 O O . VAL A 1 201 ? -1.948 0.523 12.021 1.00 59.78 201 VAL A O 1
ATOM 1518 N N . CYS A 1 202 ? -2.707 0.880 14.105 1.00 57.06 202 CYS A N 1
ATOM 1519 C CA . CYS A 1 202 ? -1.907 -0.143 14.762 1.00 57.06 202 CYS A CA 1
ATOM 1520 C C . CYS A 1 202 ? -2.824 -1.007 15.622 1.00 57.06 202 CYS A C 1
ATOM 1522 O O . CYS A 1 202 ? -3.570 -0.496 16.453 1.00 57.06 202 CYS A O 1
ATOM 1524 N N . TYR A 1 203 ? -2.757 -2.321 15.434 1.00 62.84 203 TYR A N 1
ATOM 1525 C CA . TYR A 1 203 ? -3.531 -3.276 16.214 1.00 62.84 203 TYR A CA 1
ATOM 1526 C C . TYR A 1 203 ? -2.695 -4.503 16.552 1.00 62.84 203 TYR A C 1
ATOM 1528 O O . TYR A 1 203 ? -1.808 -4.911 15.804 1.00 62.84 203 TYR A O 1
ATOM 1536 N N . SER A 1 204 ? -3.001 -5.099 17.701 1.00 62.66 204 SER A N 1
ATOM 1537 C CA . SER A 1 204 ? -2.473 -6.397 18.102 1.00 62.66 204 SER A CA 1
ATOM 1538 C C . SER A 1 204 ? -3.601 -7.411 18.033 1.00 62.66 204 SER A C 1
ATOM 1540 O O . SER A 1 204 ? -4.667 -7.206 18.616 1.00 62.66 204 SER A O 1
ATOM 1542 N N . LEU A 1 205 ? -3.379 -8.490 17.290 1.00 74.75 205 LEU A N 1
ATOM 1543 C CA . LEU A 1 205 ? -4.348 -9.566 17.163 1.00 74.75 205 LEU A CA 1
ATOM 1544 C C . LEU A 1 205 ? -4.130 -10.582 18.278 1.00 74.75 205 LEU A C 1
ATOM 1546 O O . LEU A 1 205 ? -3.009 -11.032 18.510 1.00 74.75 205 LEU A O 1
ATOM 1550 N N . ARG A 1 206 ? -5.224 -10.979 18.929 1.00 80.06 206 ARG A N 1
ATOM 1551 C CA . ARG A 1 206 ? -5.244 -12.112 19.855 1.00 80.06 206 ARG A CA 1
ATOM 1552 C C . ARG A 1 206 ? -6.101 -13.238 19.284 1.00 80.06 206 ARG A C 1
ATOM 1554 O O . ARG A 1 206 ? -7.181 -12.955 18.759 1.00 80.06 206 ARG A O 1
ATOM 1561 N N . PRO A 1 207 ? -5.655 -14.501 19.366 1.00 85.50 207 PRO A N 1
ATOM 1562 C CA . PRO A 1 207 ? -6.445 -15.634 18.910 1.00 85.50 207 PRO A CA 1
ATOM 1563 C C . PRO A 1 207 ? -7.801 -15.716 19.616 1.00 85.50 207 PRO A C 1
ATOM 1565 O O . PRO A 1 207 ? -7.889 -15.610 20.838 1.00 85.50 207 PRO A O 1
ATOM 1568 N N . LEU A 1 208 ? -8.858 -15.993 18.849 1.00 88.25 208 LEU A N 1
ATOM 1569 C CA . LEU A 1 208 ? -10.233 -16.032 19.359 1.00 88.25 208 LEU A CA 1
ATOM 1570 C C . LEU A 1 208 ? -10.423 -17.022 20.520 1.00 88.25 208 LEU A C 1
ATOM 1572 O O . LEU A 1 208 ? -11.214 -16.770 21.427 1.00 88.25 208 LEU A O 1
ATOM 1576 N N . TYR A 1 209 ? -9.690 -18.140 20.518 1.00 89.19 209 TYR A N 1
ATOM 1577 C CA . TYR A 1 209 ? -9.797 -19.142 21.578 1.00 89.19 209 TYR A CA 1
ATOM 1578 C C . TYR A 1 209 ? -9.385 -18.606 22.956 1.00 89.19 209 TYR A C 1
ATOM 1580 O O . TYR A 1 209 ? -9.880 -19.126 23.950 1.00 89.19 209 TYR A O 1
ATOM 1588 N N . GLU A 1 210 ? -8.556 -17.559 23.052 1.00 88.00 210 GLU A N 1
ATOM 1589 C CA . GLU A 1 210 ? -8.156 -16.966 24.341 1.00 88.00 210 GLU A CA 1
ATOM 1590 C C . GLU A 1 210 ? -9.337 -16.357 25.108 1.00 88.00 210 GLU A C 1
ATOM 1592 O O . GLU A 1 210 ? -9.297 -16.279 26.334 1.00 88.00 210 GLU A O 1
ATOM 1597 N N . LEU A 1 211 ? -10.415 -15.983 24.410 1.00 86.00 211 LEU A N 1
ATOM 1598 C CA . LEU A 1 211 ? -11.639 -15.467 25.029 1.00 86.00 211 LEU A CA 1
ATOM 1599 C C . LEU A 1 211 ? -12.520 -16.584 25.619 1.00 86.00 211 LEU A C 1
ATOM 1601 O O . LEU A 1 211 ? -13.442 -16.317 26.390 1.00 86.00 211 LEU A O 1
ATOM 1605 N N . VAL A 1 212 ? -12.262 -17.848 25.265 1.00 88.56 212 VAL A N 1
ATOM 1606 C CA . VAL A 1 212 ? -13.074 -18.991 25.691 1.00 88.56 212 VAL A CA 1
ATOM 1607 C C . VAL A 1 212 ? -12.556 -19.539 27.018 1.00 88.56 212 VAL A C 1
ATOM 1609 O O . VAL A 1 212 ? -11.518 -20.197 27.069 1.00 88.56 212 VAL A O 1
ATOM 1612 N N . GLN A 1 213 ? -13.331 -19.330 28.085 1.00 89.62 213 GLN A N 1
ATOM 1613 C CA . GLN A 1 213 ? -12.993 -19.788 29.440 1.00 89.62 213 GLN A CA 1
ATOM 1614 C C . GLN A 1 213 ? -13.095 -21.315 29.605 1.00 89.62 213 GLN A C 1
ATOM 1616 O O . GLN A 1 213 ? -12.366 -21.923 30.387 1.00 89.62 213 GLN A O 1
ATOM 1621 N N . THR A 1 214 ? -13.996 -21.970 28.868 1.00 94.19 214 THR A N 1
ATOM 1622 C CA . THR A 1 214 ? -14.201 -23.421 28.971 1.00 94.19 214 THR A CA 1
ATOM 1623 C C . THR A 1 214 ? -13.070 -24.189 28.288 1.00 94.19 214 THR A C 1
ATOM 1625 O O . THR A 1 214 ? -12.955 -24.152 27.065 1.00 94.19 214 THR A O 1
ATOM 1628 N N . SER A 1 215 ? -12.298 -24.973 29.050 1.00 91.38 215 SER A N 1
ATOM 1629 C CA . SER A 1 215 ? -11.114 -25.694 28.543 1.00 91.38 215 SER A CA 1
ATOM 1630 C C . SER A 1 215 ? -11.391 -26.581 27.318 1.00 91.38 215 SER A C 1
ATOM 1632 O O . SER A 1 215 ? -10.655 -26.521 26.336 1.00 91.38 215 SER A O 1
ATOM 1634 N N . ALA A 1 216 ? -12.477 -27.364 27.327 1.00 94.38 216 ALA A N 1
ATOM 1635 C CA . ALA A 1 216 ? -12.812 -28.251 26.208 1.00 94.38 216 ALA A CA 1
ATOM 1636 C C . ALA A 1 216 ? -13.133 -27.474 24.918 1.00 94.38 216 ALA A C 1
ATOM 1638 O O . ALA A 1 216 ? -12.609 -27.787 23.849 1.00 94.38 216 ALA A O 1
ATOM 1639 N N . ARG A 1 217 ? -13.948 -26.416 25.025 1.00 91.62 217 ARG A N 1
ATOM 1640 C CA . ARG A 1 217 ? -14.325 -25.566 23.886 1.00 91.62 217 ARG A CA 1
ATOM 1641 C C . ARG A 1 217 ? -13.139 -24.738 23.387 1.00 91.62 217 ARG A C 1
ATOM 1643 O O . ARG A 1 217 ? -12.977 -24.594 22.182 1.00 91.62 217 ARG A O 1
ATOM 1650 N N . ASN A 1 218 ? -12.289 -24.259 24.296 1.00 93.81 218 ASN A N 1
ATOM 1651 C CA . ASN A 1 218 ? -11.037 -23.573 23.982 1.00 93.81 218 ASN A CA 1
ATOM 1652 C C . ASN A 1 218 ? -10.114 -24.468 23.141 1.00 93.81 218 ASN A C 1
ATOM 1654 O O . ASN A 1 218 ? -9.723 -24.074 22.045 1.00 93.81 218 ASN A O 1
ATOM 1658 N N . LYS A 1 219 ? -9.847 -25.702 23.597 1.00 95.50 219 LYS A N 1
ATOM 1659 C CA . LYS A 1 219 ? -9.021 -26.672 22.859 1.00 95.50 219 LYS A CA 1
ATOM 1660 C C . LYS A 1 219 ? -9.598 -26.996 21.482 1.00 95.50 219 LYS A C 1
ATOM 1662 O O . LYS A 1 219 ? -8.855 -26.995 20.505 1.00 95.50 219 LYS A O 1
ATOM 1667 N N . GLY A 1 220 ? -10.909 -27.237 21.402 1.00 96.69 220 GLY A N 1
ATOM 1668 C CA . GLY A 1 220 ? -11.587 -27.504 20.131 1.00 96.69 220 GLY A CA 1
ATOM 1669 C C . GLY A 1 220 ? -11.478 -26.332 19.153 1.00 96.69 220 GLY A C 1
ATOM 1670 O O . GLY A 1 220 ? -11.133 -26.527 17.991 1.00 96.69 220 GLY A O 1
ATOM 1671 N N . LEU A 1 221 ? -11.693 -25.104 19.634 1.00 94.81 221 LEU A N 1
ATOM 1672 C CA . LEU A 1 221 ? -11.585 -23.901 18.810 1.00 94.81 221 LEU A CA 1
ATOM 1673 C C . LEU A 1 221 ? -10.142 -23.627 18.373 1.00 94.81 221 LEU A C 1
ATOM 1675 O O . LEU A 1 221 ? -9.914 -23.272 17.220 1.00 94.81 221 LEU A O 1
ATOM 1679 N N . LYS A 1 222 ? -9.164 -23.835 19.260 1.00 95.75 222 LYS A N 1
ATOM 1680 C CA . LYS A 1 222 ? -7.743 -23.745 18.914 1.00 95.75 222 LYS A CA 1
ATOM 1681 C C . LYS A 1 222 ? -7.394 -24.708 17.779 1.00 95.75 222 LYS A C 1
ATOM 1683 O O . LYS A 1 222 ? -6.820 -24.274 16.786 1.00 95.75 222 LYS A O 1
ATOM 1688 N N . ALA A 1 223 ? -7.791 -25.976 17.895 1.00 96.88 223 ALA A N 1
ATOM 1689 C CA . ALA A 1 223 ? -7.538 -26.979 16.864 1.00 96.88 223 ALA A CA 1
ATOM 1690 C C . ALA A 1 223 ? -8.181 -26.602 15.517 1.00 96.88 223 ALA A C 1
ATOM 1692 O O . ALA A 1 223 ? -7.534 -26.713 14.479 1.00 96.88 223 ALA A O 1
ATOM 1693 N N . ALA A 1 224 ? -9.418 -26.095 15.531 1.00 96.44 224 ALA A N 1
ATOM 1694 C CA . ALA A 1 224 ? -10.104 -25.645 14.320 1.00 96.44 224 ALA A CA 1
ATOM 1695 C C . ALA A 1 224 ? -9.393 -24.459 13.642 1.00 96.44 224 ALA A C 1
ATOM 1697 O O . ALA A 1 224 ? -9.244 -24.447 12.422 1.00 96.44 224 ALA A O 1
ATOM 1698 N N . ILE A 1 225 ? -8.915 -23.482 14.423 1.00 93.62 225 ILE A N 1
ATOM 1699 C CA . ILE A 1 225 ? -8.163 -22.332 13.897 1.00 93.62 225 ILE A CA 1
ATOM 1700 C C . ILE A 1 225 ? -6.823 -22.789 13.313 1.00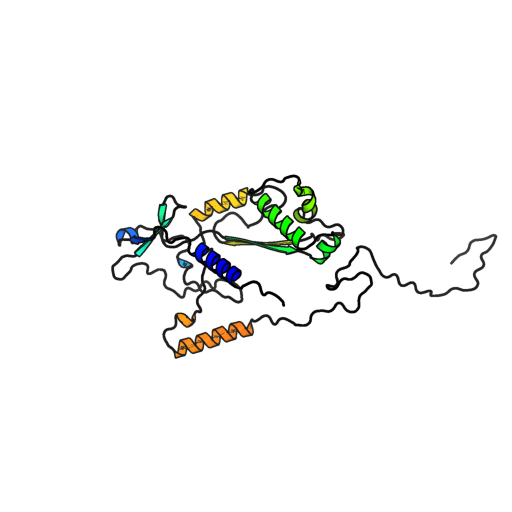 93.62 225 ILE A C 1
ATOM 1702 O O . ILE A 1 225 ? -6.481 -22.403 12.200 1.00 93.62 225 ILE A O 1
ATOM 1706 N N . GLU A 1 226 ? -6.073 -23.631 14.026 1.00 95.06 226 GLU A N 1
ATOM 1707 C CA . GLU A 1 226 ? -4.798 -24.161 13.530 1.00 95.06 226 GLU A CA 1
ATOM 1708 C C . GLU A 1 226 ? -4.975 -24.972 12.242 1.00 95.06 226 GLU A C 1
ATOM 1710 O O . GLU A 1 226 ? -4.141 -24.874 11.342 1.00 95.06 226 GLU A O 1
ATOM 1715 N N . GLN A 1 227 ? -6.061 -25.740 12.131 1.00 95.81 227 GLN A N 1
ATOM 1716 C CA . GLN A 1 227 ? -6.381 -26.477 10.913 1.00 95.81 227 GLN A CA 1
ATOM 1717 C C . GLN A 1 227 ? -6.703 -25.530 9.753 1.00 95.81 227 GLN A C 1
ATOM 1719 O O . GLN A 1 227 ? -6.093 -25.652 8.695 1.00 95.81 227 GLN A O 1
ATOM 1724 N N . TYR A 1 228 ? -7.556 -24.525 9.972 1.00 94.62 228 TYR A N 1
ATOM 1725 C CA . TYR A 1 228 ? -7.864 -23.508 8.962 1.00 94.62 228 TYR A CA 1
ATOM 1726 C C . TYR A 1 228 ? -6.600 -22.816 8.426 1.00 94.62 228 TYR A C 1
ATOM 1728 O O . TYR A 1 228 ? -6.463 -22.620 7.219 1.00 94.62 228 TYR A O 1
ATOM 1736 N N . LEU A 1 229 ? -5.645 -22.482 9.301 1.00 93.44 229 LEU A N 1
ATOM 1737 C CA . LEU A 1 229 ? -4.377 -21.874 8.886 1.00 93.44 229 LEU A CA 1
ATOM 1738 C C . LEU A 1 229 ? -3.519 -22.820 8.039 1.00 93.44 229 LEU A C 1
ATOM 1740 O O . LEU A 1 229 ? -2.891 -22.375 7.080 1.00 93.44 229 LEU A O 1
ATOM 1744 N N . LYS A 1 230 ? -3.490 -24.115 8.373 1.00 91.19 230 LYS A N 1
ATOM 1745 C CA . LYS A 1 230 ? -2.768 -25.128 7.588 1.00 91.19 230 LYS A CA 1
ATOM 1746 C C . LYS A 1 230 ? -3.396 -25.317 6.212 1.00 91.19 230 LYS A C 1
ATOM 1748 O O . LYS A 1 230 ? -2.671 -25.298 5.220 1.00 91.19 230 LYS A O 1
ATOM 1753 N N . ASP A 1 231 ? -4.719 -25.431 6.156 1.00 93.31 231 ASP A N 1
ATOM 1754 C CA . ASP A 1 231 ? -5.468 -25.664 4.917 1.00 93.31 231 ASP A CA 1
ATOM 1755 C C . ASP A 1 231 ? -5.312 -24.506 3.921 1.00 93.31 231 ASP A C 1
ATOM 1757 O O . ASP A 1 231 ? -5.329 -24.715 2.712 1.00 93.31 231 ASP A O 1
ATOM 1761 N N . ASN A 1 232 ? -5.102 -23.288 4.428 1.00 91.88 232 ASN A N 1
ATOM 1762 C CA . ASN A 1 232 ? -4.881 -22.091 3.616 1.00 91.88 232 AS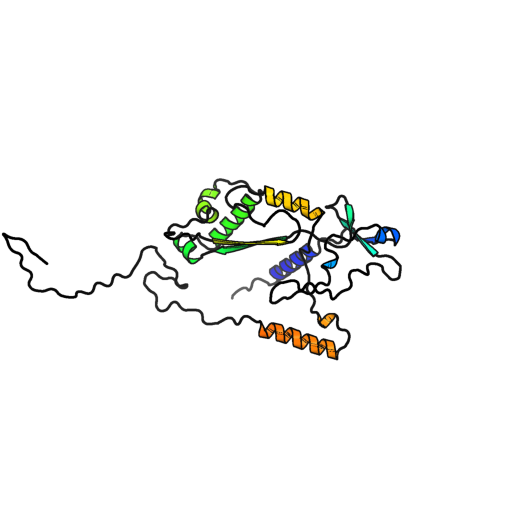N A CA 1
ATOM 1763 C C . ASN A 1 232 ? -3.399 -21.695 3.491 1.00 91.88 232 ASN A C 1
ATOM 1765 O O . ASN A 1 232 ? -3.083 -20.602 3.013 1.00 91.88 232 ASN A O 1
ATOM 1769 N N . SER A 1 233 ? -2.471 -22.544 3.935 1.00 85.88 233 SER A N 1
ATOM 1770 C CA . SER A 1 233 ? -1.046 -22.239 3.836 1.00 85.88 233 SER A CA 1
ATOM 1771 C C . SER A 1 233 ? -0.568 -22.296 2.380 1.00 85.88 233 SER A C 1
ATOM 1773 O O . SER A 1 233 ? -0.845 -23.239 1.638 1.00 85.88 233 SER A O 1
ATOM 1775 N N . ILE A 1 234 ? 0.177 -21.274 1.949 1.00 82.00 234 ILE A N 1
ATOM 1776 C CA . ILE A 1 234 ? 0.785 -21.263 0.614 1.00 82.00 234 ILE A CA 1
ATOM 1777 C C . ILE A 1 234 ? 2.016 -22.174 0.650 1.00 82.00 234 ILE A C 1
ATOM 1779 O O . ILE A 1 234 ? 3.043 -21.827 1.238 1.00 82.00 234 ILE A O 1
ATOM 1783 N N . SER A 1 235 ? 1.925 -23.339 0.005 1.00 73.75 235 SER A N 1
ATOM 1784 C CA . SER A 1 235 ? 3.075 -24.227 -0.182 1.00 73.75 235 SER A CA 1
ATOM 1785 C C . SER A 1 235 ? 4.091 -23.557 -1.103 1.00 73.75 235 SER A C 1
ATOM 1787 O O . SER A 1 235 ? 3.831 -23.350 -2.288 1.00 73.75 235 SER A O 1
ATOM 1789 N N . ARG A 1 236 ? 5.270 -23.210 -0.573 1.00 64.31 236 ARG A N 1
ATOM 1790 C CA . ARG A 1 236 ? 6.392 -22.778 -1.413 1.00 64.31 236 ARG A CA 1
ATOM 1791 C C . ARG A 1 236 ? 6.826 -23.957 -2.277 1.00 64.31 236 ARG A C 1
ATOM 1793 O O . ARG A 1 236 ? 7.340 -24.945 -1.756 1.00 64.31 236 ARG A O 1
ATOM 1800 N N . SER A 1 237 ? 6.659 -23.852 -3.592 1.00 61.31 237 SER A N 1
ATOM 1801 C CA . SER A 1 237 ? 7.313 -24.788 -4.498 1.00 61.31 237 SER A CA 1
ATOM 1802 C C . SER A 1 237 ? 8.823 -24.535 -4.429 1.00 61.31 237 SER A C 1
ATOM 1804 O O . SER A 1 237 ? 9.304 -23.501 -4.889 1.00 61.31 237 SER A O 1
ATOM 1806 N N . ASN A 1 238 ? 9.581 -25.477 -3.869 1.00 57.84 238 ASN A N 1
ATOM 1807 C CA . ASN A 1 238 ? 11.052 -25.450 -3.881 1.00 57.84 238 ASN A CA 1
ATOM 1808 C C . ASN A 1 238 ? 11.647 -25.726 -5.272 1.00 57.84 238 ASN A C 1
ATOM 1810 O O . ASN A 1 238 ? 12.860 -25.8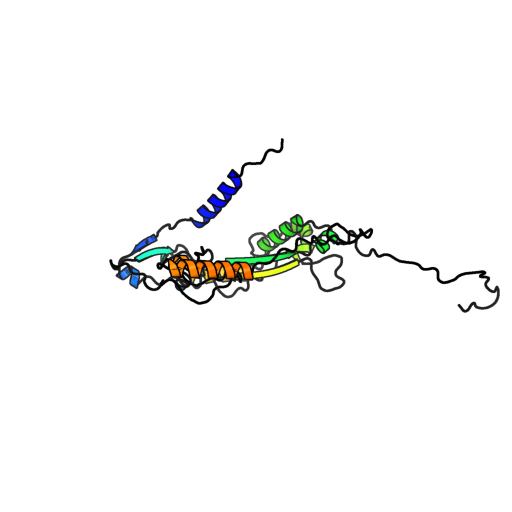65 -5.414 1.00 57.84 238 ASN A O 1
ATOM 1814 N N . THR A 1 239 ? 10.817 -25.807 -6.312 1.00 58.50 239 THR A N 1
ATOM 1815 C CA . THR A 1 239 ? 11.264 -25.796 -7.700 1.00 58.50 239 THR A CA 1
ATOM 1816 C C . THR A 1 239 ? 11.782 -24.406 -8.022 1.00 58.50 239 THR A C 1
ATOM 1818 O O . THR A 1 239 ? 11.076 -23.561 -8.568 1.00 58.50 239 THR A O 1
ATOM 1821 N N . GLN A 1 240 ? 13.035 -24.165 -7.653 1.00 56.91 240 GLN A N 1
ATOM 1822 C CA . GLN A 1 240 ? 13.824 -23.098 -8.229 1.00 56.91 240 GLN A CA 1
ATOM 1823 C C . GLN A 1 240 ? 13.864 -23.389 -9.726 1.00 56.91 240 GLN A C 1
ATOM 1825 O O . GLN A 1 240 ? 14.501 -24.347 -10.163 1.00 56.91 240 GLN A O 1
ATOM 1830 N N . SER A 1 241 ? 13.061 -22.649 -10.487 1.00 58.69 241 SER A N 1
ATOM 1831 C CA . SER A 1 241 ? 12.942 -22.795 -11.929 1.00 58.69 241 SER A CA 1
ATOM 1832 C C . SER A 1 241 ? 14.282 -22.411 -12.540 1.00 58.69 241 SER A C 1
ATOM 1834 O O . SER A 1 241 ? 14.541 -21.243 -12.821 1.00 58.69 241 SER A O 1
ATOM 1836 N N . TYR A 1 242 ? 15.172 -23.394 -12.659 1.00 62.94 242 TYR A N 1
ATOM 1837 C CA . TYR A 1 242 ? 16.431 -23.243 -13.359 1.00 62.94 242 TYR A CA 1
ATOM 1838 C C . TYR A 1 242 ? 16.096 -22.951 -14.812 1.00 62.94 242 TYR A C 1
ATOM 1840 O O . TYR A 1 242 ? 15.422 -23.747 -15.472 1.00 62.94 242 TYR A O 1
ATOM 1848 N N . CYS A 1 243 ? 16.552 -21.799 -15.295 1.00 68.50 243 CYS A N 1
ATOM 1849 C CA . CYS A 1 243 ? 16.449 -21.478 -16.703 1.00 68.50 243 CYS A CA 1
ATOM 1850 C C . CYS A 1 243 ? 17.139 -22.596 -17.485 1.00 68.50 243 CYS A C 1
ATOM 1852 O O . CYS A 1 243 ? 18.344 -22.804 -17.330 1.00 68.50 243 CYS A O 1
ATOM 1854 N N . SER A 1 244 ? 16.363 -23.386 -18.229 1.00 60.28 244 SER A N 1
ATOM 1855 C CA . SER A 1 244 ? 16.879 -24.552 -18.936 1.00 60.28 244 SER A CA 1
ATOM 1856 C C . SER A 1 244 ? 17.910 -24.075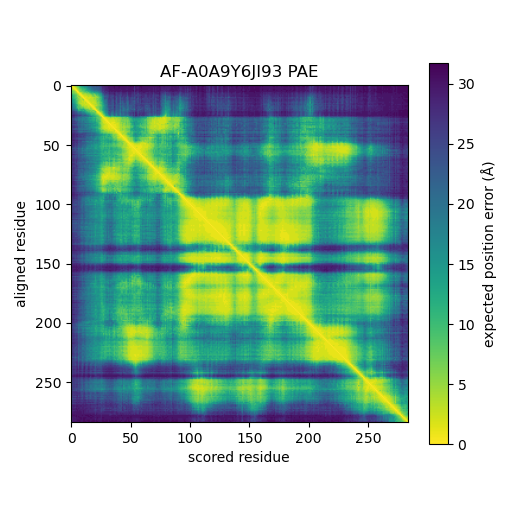 -19.952 1.00 60.28 244 SER A C 1
ATOM 1858 O O . SER A 1 244 ? 17.559 -23.451 -20.946 1.00 60.28 244 SER A O 1
ATOM 1860 N N . SER A 1 245 ? 19.181 -24.340 -19.649 1.00 57.03 245 SER A N 1
ATOM 1861 C CA . SER A 1 245 ? 20.318 -24.218 -20.561 1.00 57.03 245 SER A CA 1
ATOM 1862 C C . SER A 1 245 ? 20.513 -22.812 -21.140 1.00 57.03 245 SER A C 1
ATOM 1864 O O . SER A 1 245 ? 20.037 -22.505 -22.225 1.00 57.03 245 SER A O 1
ATOM 1866 N N . SER A 1 246 ? 21.269 -21.985 -20.415 1.00 58.81 246 SER A N 1
ATOM 1867 C CA . SER A 1 246 ? 22.049 -20.818 -20.856 1.00 58.81 246 SER A CA 1
ATOM 1868 C C . SER A 1 246 ? 22.065 -20.540 -22.370 1.00 58.81 246 SER A C 1
ATOM 1870 O O . SER A 1 246 ? 23.076 -20.748 -23.042 1.00 58.81 246 SER A O 1
ATOM 1872 N N . GLY A 1 247 ? 20.972 -20.009 -22.925 1.00 64.50 247 GLY A N 1
ATOM 1873 C CA . GLY A 1 247 ? 21.065 -19.279 -24.186 1.00 64.50 247 GLY A CA 1
ATOM 1874 C C . GLY A 1 247 ? 22.102 -18.159 -24.003 1.00 64.50 247 GLY A C 1
ATOM 1875 O O . GLY A 1 247 ? 22.188 -17.605 -22.903 1.00 64.50 247 GLY A O 1
ATOM 1876 N N . PRO A 1 248 ? 22.899 -17.794 -25.025 1.00 71.69 248 PRO A N 1
ATOM 1877 C CA . PRO A 1 248 ? 24.043 -16.884 -24.858 1.00 71.69 248 PRO A CA 1
ATOM 1878 C C . PRO A 1 248 ? 23.673 -15.532 -24.222 1.00 71.69 248 PRO A C 1
ATOM 1880 O O . PRO A 1 248 ? 24.512 -14.880 -23.603 1.00 71.69 248 PRO A O 1
ATOM 1883 N N . ASN A 1 249 ? 22.404 -15.131 -24.331 1.00 83.88 249 ASN A N 1
ATOM 1884 C CA . ASN A 1 249 ? 21.888 -13.853 -23.870 1.00 83.88 249 ASN A CA 1
ATOM 1885 C C . ASN A 1 249 ? 20.997 -13.931 -22.612 1.00 83.88 249 ASN A C 1
ATOM 1887 O O . ASN A 1 249 ? 20.280 -12.978 -22.371 1.00 83.88 249 ASN A O 1
ATOM 1891 N N . LEU A 1 250 ? 20.980 -15.009 -21.818 1.00 84.94 250 LEU A N 1
ATOM 1892 C CA . LEU A 1 250 ? 20.140 -15.085 -20.604 1.00 84.94 250 LEU A CA 1
ATOM 1893 C C . LEU A 1 250 ? 20.966 -15.072 -19.309 1.00 84.94 250 LEU A C 1
ATOM 1895 O O . LEU A 1 250 ? 22.068 -15.626 -19.255 1.00 84.94 250 LEU A O 1
ATOM 1899 N N . ASP A 1 251 ? 20.444 -14.424 -18.267 1.00 81.81 251 ASP A N 1
ATOM 1900 C CA . ASP A 1 251 ? 20.957 -14.480 -16.895 1.00 81.81 251 ASP A CA 1
ATOM 1901 C C . ASP A 1 251 ? 20.334 -15.636 -16.079 1.00 81.81 251 ASP A C 1
ATOM 1903 O O . ASP A 1 251 ? 19.533 -16.429 -16.579 1.00 81.81 251 ASP A O 1
ATOM 1907 N N . SER A 1 252 ? 20.706 -15.743 -14.799 1.00 78.88 252 SER A N 1
ATOM 1908 C CA . SER A 1 252 ? 20.231 -16.800 -13.894 1.00 78.88 252 SER A CA 1
ATOM 1909 C C . SER A 1 252 ? 18.728 -16.755 -13.588 1.00 78.88 252 SER A C 1
ATOM 1911 O O . SER A 1 252 ? 18.189 -17.739 -13.092 1.00 78.88 252 SER A O 1
ATOM 1913 N N . ASN A 1 253 ? 18.058 -15.634 -13.865 1.00 77.81 253 ASN A N 1
ATOM 1914 C CA . ASN A 1 253 ? 16.624 -15.422 -13.664 1.00 77.81 253 ASN A CA 1
ATOM 1915 C C . ASN A 1 253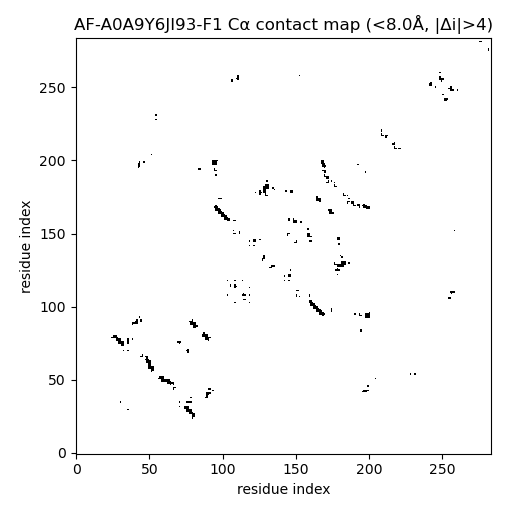 ? 15.850 -15.436 -14.991 1.00 77.81 253 ASN A C 1
ATOM 1917 O O . ASN A 1 253 ? 14.726 -14.937 -15.044 1.00 77.81 253 ASN A O 1
ATOM 1921 N N . CYS A 1 254 ? 16.441 -15.976 -16.064 1.00 82.56 254 CYS A N 1
ATOM 1922 C CA . CYS A 1 254 ? 15.864 -15.963 -17.408 1.00 82.56 254 CYS A CA 1
ATOM 1923 C C . CYS A 1 254 ? 15.680 -14.563 -18.009 1.00 82.56 254 CYS A C 1
ATOM 1925 O O . CYS A 1 254 ? 14.885 -14.392 -18.934 1.00 82.56 254 CYS A O 1
ATOM 1927 N N . CYS A 1 255 ? 16.400 -13.556 -17.515 1.00 84.81 255 CYS A N 1
ATOM 1928 C CA . CYS A 1 255 ? 16.357 -12.221 -18.085 1.00 84.81 255 CYS A CA 1
ATOM 1929 C C . CYS A 1 255 ? 17.362 -12.084 -19.236 1.00 84.81 255 CYS A C 1
ATOM 1931 O O . CYS A 1 255 ? 18.510 -12.516 -19.089 1.00 84.81 255 CYS A O 1
ATOM 1933 N N . PRO A 1 256 ? 16.984 -11.461 -20.367 1.00 85.81 256 PRO A N 1
ATOM 1934 C CA . PRO A 1 256 ? 17.942 -11.102 -21.398 1.00 85.81 256 PRO A CA 1
ATOM 1935 C C . PRO A 1 256 ? 19.042 -10.176 -20.854 1.00 85.81 256 PRO A C 1
ATOM 1937 O O . PRO A 1 256 ? 18.747 -9.230 -20.130 1.00 85.81 256 PRO A O 1
ATOM 1940 N N . LYS A 1 257 ? 20.309 -10.425 -21.201 1.00 84.62 257 LYS A N 1
ATOM 1941 C CA . LYS A 1 257 ? 21.440 -9.550 -20.833 1.00 84.62 257 LYS A CA 1
ATOM 1942 C C . LYS A 1 257 ? 21.486 -8.298 -21.704 1.00 84.62 257 LYS A C 1
ATOM 1944 O O . LYS A 1 257 ? 21.824 -7.221 -21.229 1.00 84.62 257 LYS A O 1
ATOM 1949 N N . GLU A 1 258 ? 21.134 -8.453 -22.975 1.00 81.94 258 GLU A N 1
ATOM 1950 C CA . GLU A 1 258 ? 21.074 -7.386 -23.968 1.00 81.94 258 GLU A CA 1
ATOM 1951 C C . GLU A 1 258 ? 19.753 -7.448 -24.742 1.00 81.94 258 GLU A C 1
ATOM 1953 O O . GLU A 1 258 ? 19.188 -8.522 -24.976 1.00 81.94 258 GLU A O 1
ATOM 1958 N N . ILE A 1 259 ? 19.256 -6.286 -25.164 1.00 78.81 259 ILE A N 1
ATOM 1959 C CA . ILE A 1 259 ? 18.059 -6.184 -26.004 1.00 78.81 259 ILE A CA 1
ATOM 1960 C C . ILE A 1 259 ? 18.356 -6.602 -27.452 1.00 78.81 259 ILE A C 1
ATOM 1962 O O . ILE A 1 259 ? 19.501 -6.586 -27.893 1.00 78.81 259 ILE A O 1
ATOM 1966 N N . GLN A 1 260 ? 17.308 -6.958 -28.202 1.00 76.25 260 GLN A N 1
ATOM 1967 C CA . GLN A 1 260 ? 17.357 -7.187 -29.658 1.00 76.25 260 GLN A CA 1
ATOM 1968 C C . GLN A 1 260 ? 18.312 -8.299 -30.144 1.00 76.25 260 GLN A C 1
ATOM 1970 O O . GLN A 1 260 ? 18.560 -8.419 -31.341 1.00 76.25 260 GLN A O 1
ATOM 1975 N N . LYS A 1 261 ? 18.809 -9.167 -29.255 1.00 77.94 261 LYS A N 1
ATOM 1976 C CA . LYS A 1 261 ? 19.559 -10.369 -29.643 1.00 77.94 261 LYS A CA 1
ATOM 1977 C C . LYS A 1 261 ? 18.629 -11.563 -29.835 1.00 77.94 261 LYS A C 1
ATOM 1979 O O . LYS A 1 261 ? 17.847 -11.902 -28.949 1.00 77.94 261 LYS A O 1
ATOM 1984 N N . GLY A 1 262 ? 18.773 -12.237 -30.971 1.00 77.75 262 GLY A N 1
ATOM 1985 C CA . GLY A 1 262 ? 18.079 -13.478 -31.305 1.00 77.75 262 GLY A CA 1
ATOM 1986 C C . GLY A 1 262 ? 19.038 -14.512 -31.890 1.00 77.75 262 GLY A C 1
ATOM 1987 O O . GLY A 1 262 ? 20.174 -14.196 -32.237 1.00 77.75 262 GLY A O 1
ATOM 1988 N N . THR A 1 263 ? 18.585 -15.760 -31.996 1.00 79.06 263 THR A N 1
ATOM 1989 C CA . THR A 1 263 ? 19.335 -16.811 -32.697 1.00 79.06 263 THR A CA 1
ATOM 1990 C C . THR A 1 263 ? 18.792 -16.935 -34.112 1.00 79.06 263 THR A C 1
ATOM 1992 O O . THR A 1 263 ? 17.668 -17.394 -34.302 1.00 79.06 263 THR A O 1
ATOM 1995 N N . LEU A 1 264 ? 19.587 -16.540 -35.105 1.00 83.50 264 LEU A N 1
ATOM 1996 C CA . LEU A 1 264 ? 19.279 -16.804 -36.506 1.00 83.50 264 LEU A CA 1
ATOM 1997 C C . LEU A 1 264 ? 19.827 -18.185 -36.875 1.00 83.50 264 LEU A C 1
ATOM 1999 O O . LEU A 1 264 ? 21.040 -18.387 -36.904 1.00 83.50 264 LEU A O 1
ATOM 2003 N N . ARG A 1 265 ? 18.942 -19.145 -37.158 1.00 85.81 265 ARG A N 1
ATOM 2004 C CA . ARG A 1 265 ? 19.338 -20.445 -37.709 1.00 85.81 265 ARG A CA 1
ATOM 2005 C C . ARG A 1 265 ? 19.205 -20.392 -39.227 1.00 85.81 265 ARG A C 1
ATOM 2007 O O . ARG A 1 265 ? 18.103 -20.465 -39.759 1.00 85.81 265 ARG A O 1
ATOM 2014 N N . ILE A 1 266 ? 20.339 -20.265 -39.904 1.00 85.50 266 ILE A N 1
ATOM 2015 C CA . ILE A 1 266 ? 20.409 -20.361 -41.361 1.00 85.50 266 ILE A CA 1
ATOM 2016 C C . ILE A 1 266 ? 20.505 -21.841 -41.716 1.00 85.50 266 ILE A C 1
ATOM 2018 O O . ILE A 1 266 ? 21.439 -22.527 -41.305 1.00 85.50 266 ILE A O 1
ATOM 2022 N N . THR A 1 267 ? 19.534 -22.333 -42.475 1.00 88.38 267 THR A N 1
ATOM 2023 C CA . THR A 1 267 ? 19.555 -23.688 -43.031 1.00 88.38 267 THR A CA 1
ATOM 2024 C C . THR A 1 267 ? 19.770 -23.546 -44.524 1.00 88.38 267 THR A C 1
ATOM 2026 O O . THR A 1 267 ? 18.923 -22.974 -45.204 1.00 88.38 267 THR A O 1
ATOM 2029 N N . MET A 1 268 ? 20.910 -24.011 -45.036 1.00 80.31 268 MET A N 1
ATOM 2030 C CA . MET A 1 268 ? 21.111 -24.056 -46.483 1.00 80.31 268 MET A CA 1
ATOM 2031 C C . MET A 1 268 ? 20.260 -25.190 -47.046 1.00 80.31 268 MET A C 1
ATOM 2033 O O . MET A 1 268 ? 20.494 -26.351 -46.719 1.00 80.31 268 MET A O 1
ATOM 2037 N N . ILE A 1 269 ? 19.249 -24.843 -47.841 1.00 84.50 269 ILE A N 1
ATOM 2038 C CA . ILE A 1 269 ? 18.262 -25.807 -48.341 1.00 84.50 269 ILE A CA 1
ATOM 2039 C C . ILE A 1 269 ? 18.741 -26.435 -49.664 1.00 84.50 269 ILE A C 1
ATOM 2041 O O . ILE A 1 269 ? 18.541 -27.628 -49.868 1.00 84.50 269 ILE A O 1
ATOM 2045 N N . GLN A 1 270 ? 19.435 -25.679 -50.530 1.00 76.06 270 GLN A N 1
ATOM 2046 C CA . GLN A 1 270 ? 20.043 -26.169 -51.778 1.00 76.06 270 GLN A CA 1
ATOM 2047 C C . GLN A 1 270 ? 21.045 -25.148 -52.351 1.00 76.06 270 GLN A C 1
ATOM 2049 O O . GLN A 1 270 ? 20.819 -23.948 -52.224 1.00 76.06 270 GLN A O 1
ATOM 2054 N N . ALA A 1 271 ? 22.114 -25.610 -53.011 1.00 69.38 271 ALA A N 1
ATOM 2055 C CA . ALA A 1 271 ? 22.899 -24.834 -53.985 1.00 69.38 271 ALA A CA 1
ATOM 2056 C C . ALA A 1 271 ? 23.820 -25.763 -54.805 1.00 69.38 271 ALA A C 1
ATOM 2058 O O . ALA A 1 271 ? 24.441 -26.653 -54.227 1.00 69.38 271 ALA A O 1
ATOM 2059 N N . SER A 1 272 ? 23.970 -25.544 -56.120 1.00 60.31 272 SER A N 1
ATOM 2060 C CA . SER A 1 272 ? 25.041 -26.163 -56.932 1.00 60.31 272 SER A CA 1
ATOM 2061 C C . SER A 1 272 ? 25.181 -25.534 -58.327 1.00 60.31 272 SER A C 1
ATOM 2063 O O . SER A 1 272 ? 24.171 -25.247 -58.960 1.00 60.31 272 SER A O 1
ATOM 2065 N N . GLY A 1 273 ? 26.417 -25.404 -58.840 1.00 62.66 273 GLY A N 1
ATOM 2066 C CA . GLY A 1 273 ? 26.706 -25.234 -60.278 1.00 62.66 273 GLY A CA 1
ATOM 2067 C C . GLY A 1 273 ? 26.244 -23.934 -60.959 1.00 62.66 273 GLY A C 1
ATOM 2068 O O . GLY A 1 273 ? 26.023 -23.953 -62.166 1.00 62.66 273 GLY A O 1
ATOM 2069 N N . LEU A 1 274 ? 26.076 -22.826 -60.232 1.00 66.88 274 LEU A N 1
ATOM 2070 C CA . LEU A 1 274 ? 25.439 -21.613 -60.767 1.00 66.88 274 LEU A CA 1
ATOM 2071 C C . LEU A 1 274 ? 26.340 -20.849 -61.763 1.00 66.88 274 LEU A C 1
ATOM 2073 O O . LEU A 1 274 ? 27.386 -20.320 -61.388 1.00 66.88 274 LEU A O 1
ATOM 2077 N N . LYS A 1 275 ? 25.906 -20.760 -63.027 1.00 65.75 275 LYS A N 1
ATOM 2078 C CA . LYS A 1 275 ? 26.403 -19.833 -64.061 1.00 65.75 275 LYS A CA 1
ATOM 2079 C C . LYS A 1 275 ? 25.223 -18.995 -64.561 1.00 65.75 275 LYS A C 1
ATOM 2081 O O . LYS A 1 275 ? 24.161 -19.559 -64.796 1.00 65.75 275 LYS A O 1
ATOM 2086 N N . GLY A 1 276 ? 25.421 -17.684 -64.695 1.00 69.56 276 GLY A N 1
ATOM 2087 C CA . GLY A 1 276 ? 24.439 -16.755 -65.270 1.00 69.56 276 GLY A CA 1
ATOM 2088 C C . GLY A 1 276 ? 24.716 -16.454 -66.745 1.00 69.56 276 GLY A C 1
ATOM 2089 O O . GLY A 1 276 ? 25.823 -16.703 -67.231 1.00 69.56 276 GLY A O 1
ATOM 2090 N N . ASP A 1 277 ? 23.721 -15.901 -67.436 1.00 67.06 277 ASP A N 1
ATOM 2091 C CA . ASP A 1 277 ? 23.823 -15.526 -68.848 1.00 67.06 277 ASP A CA 1
ATOM 2092 C C . ASP A 1 277 ? 24.525 -14.170 -69.020 1.00 67.06 277 ASP A C 1
ATOM 2094 O O . ASP A 1 277 ? 24.382 -13.264 -68.201 1.00 67.06 277 ASP A O 1
ATOM 2098 N N . PHE A 1 278 ? 25.282 -14.002 -70.111 1.00 63.56 278 PHE A N 1
ATOM 2099 C CA . PHE A 1 278 ? 25.908 -12.710 -70.434 1.00 63.56 278 PHE A CA 1
ATOM 2100 C C . PHE A 1 278 ? 24.938 -11.711 -71.080 1.00 63.56 278 PHE A C 1
ATOM 2102 O O . PHE A 1 278 ? 25.271 -10.529 -71.159 1.00 63.56 278 PHE A O 1
ATOM 2109 N N . LEU A 1 279 ? 23.782 -12.165 -71.581 1.00 57.94 279 LEU A N 1
ATOM 2110 C CA . LEU A 1 279 ? 22.952 -11.363 -72.485 1.00 57.94 279 LEU A CA 1
ATOM 2111 C C . LEU A 1 279 ? 21.429 -11.461 -72.296 1.00 57.94 279 LEU A C 1
ATOM 2113 O O . LEU A 1 279 ? 20.748 -10.760 -73.028 1.00 57.94 279 LEU A O 1
ATOM 2117 N N . ASP A 1 280 ? 20.880 -12.197 -71.321 1.00 60.44 280 ASP A N 1
ATOM 2118 C CA . ASP A 1 280 ? 19.465 -12.037 -70.928 1.00 60.44 280 ASP A CA 1
ATOM 2119 C C . ASP A 1 280 ? 19.182 -12.458 -69.471 1.00 60.44 280 ASP A C 1
ATOM 2121 O O . ASP A 1 280 ? 20.053 -12.982 -68.777 1.00 60.44 280 ASP A O 1
ATOM 2125 N N . LYS A 1 281 ? 17.988 -12.103 -68.969 1.00 54.94 281 LYS A N 1
ATOM 2126 C CA . LYS A 1 281 ? 17.638 -12.084 -67.535 1.00 54.94 281 LYS A CA 1
ATOM 2127 C C . LYS A 1 281 ? 17.572 -13.467 -66.878 1.00 54.94 281 LYS A C 1
ATOM 2129 O O . LYS A 1 281 ? 16.896 -14.368 -67.359 1.00 54.94 281 LYS A O 1
ATOM 2134 N N . THR A 1 282 ? 18.154 -13.556 -65.683 1.00 57.41 282 THR A N 1
ATOM 2135 C CA . THR A 1 282 ? 17.969 -14.666 -64.741 1.00 57.41 282 THR A CA 1
ATOM 2136 C C . THR A 1 282 ? 16.636 -14.551 -64.001 1.00 57.41 282 THR A C 1
ATOM 2138 O O . THR A 1 282 ? 16.438 -13.587 -63.258 1.00 57.41 282 THR A O 1
ATOM 2141 N N . ASP A 1 283 ? 15.780 -15.563 -64.139 1.00 57.28 283 ASP A N 1
ATOM 2142 C CA . ASP A 1 283 ? 14.623 -15.786 -63.268 1.00 57.28 283 ASP A CA 1
ATOM 2143 C C . ASP A 1 283 ? 14.960 -16.890 -62.248 1.00 57.28 283 ASP A C 1
ATOM 2145 O O . ASP A 1 283 ? 15.174 -18.043 -62.633 1.00 57.28 283 ASP A O 1
ATOM 2149 N N . GLY A 1 284 ? 15.009 -16.542 -60.954 1.00 49.97 284 GLY A N 1
ATOM 2150 C CA . GLY A 1 284 ? 15.172 -17.491 -59.838 1.00 49.97 284 GLY A CA 1
ATOM 2151 C C . GLY A 1 284 ? 16.080 -17.009 -58.720 1.00 49.97 284 GLY A C 1
ATOM 2152 O O . GLY A 1 284 ? 17.309 -17.183 -58.859 1.00 49.97 284 GLY A O 1
#

pLDDT: mean 75.49, std 14.94, range [26.06, 96.88]

Secondary structure (DSSP, 8-state):
------THHHHHHHHHHHHHHT---TTEEEEPHHHHHHSPPPTTGGGTTEEEETTTTEEEEEE-S--S----TTS-EEEEEEGGGTTEEESS--B-EEEEEEEE-HHHHHHTT--HHHHHHHHHHHHHHHTTSS---TTHHHHHHHHTT--TT-SSS--SEEEEEEEESSSS--S---SSS--THHHHHHHHHTTTS-B-SS-----GGGG--SHHHHHHHHHHHHHHHHHT-----------SS--TTB-TTS-BSSTT-----------------SSS----

Nearest PDB structures (foldseek):
  3nsj-assembly1_A  TM=7.398E-01  e=3.410E-09  Mus musculus
  6cxo-assembly2_B  TM=5.300E-01  e=2.721E-02  Mus musculus
  8de6-assembly1_G  TM=4.080E-01  e=3.991E-02  Homo sapiens